Protein AF-A0A248YKY4-F1 (afdb_monomer_lite)

Foldseek 3Di:
DFAFWFQFPVRDTDGQVPDDFQTWFWFAALVVRDIDTWTWHDKDKDWFKFKKKKWWWDPPDPPDDDIFIDIDGQQWWFQFVVVSDTDGRVRDDFQTWFAFPVRDTITGHDMDIDIDGDMHMATATPPGQWTWTDGPNTTTITGNDDFAVVQLVLLVLDDPVCSVPKKKKWWWFAAPVRDIAIEIFMQDAQQDRDPSNVVVQDVRYHGQHDHDHRLVSRLVVCVVRRTQTAEMHMSDAAEPVSCVVCVVSVYHYRYHHDD

Sequence (259 aa):
MPGAAVLLANGSSKPIEKIKIGDLVVATDPASGRTAAKAVTRLISGEGDKNLVRITVDADGAHGDRTGVLVATDHHPFWVPELHRWVDATDLQRGQWLQTSAGTWLQVTAITRWIQHVRVHNLTVHGIHTYYVVAGNTPVLVHNCGVGERAAERQNALPAGSQGRVTMGVGEGVDASGATRTVVGTSEANGYLRPGVRDMIRPGEEVATGPGHAETSILDYMKANGITPGKIGAGRPICPACAVAIDEAGAVPGSPLKR

Structure (mmCIF, N/CA/C/O backbone):
data_AF-A0A248YKY4-F1
#
_entry.id   AF-A0A248YKY4-F1
#
loop_
_atom_site.group_PDB
_atom_site.id
_atom_site.type_symbol
_atom_site.label_atom_id
_atom_site.label_alt_id
_atom_site.label_comp_id
_atom_site.label_asym_id
_atom_site.label_entity_id
_atom_site.label_seq_id
_atom_site.pdbx_PDB_ins_code
_atom_site.Cartn_x
_atom_site.Cartn_y
_atom_site.Cartn_z
_atom_site.occupancy
_atom_site.B_iso_or_equiv
_atom_site.auth_seq_id
_atom_site.auth_comp_id
_atom_site.auth_asym_id
_atom_site.auth_atom_id
_atom_site.pdbx_PDB_model_num
ATOM 1 N N . MET A 1 1 ? 6.771 14.954 -10.846 1.00 53.34 1 MET A N 1
ATOM 2 C CA . MET A 1 1 ? 7.116 13.859 -11.780 1.00 53.34 1 MET A CA 1
ATOM 3 C C . MET A 1 1 ? 5.830 13.374 -12.427 1.00 53.34 1 MET A C 1
ATOM 5 O O . MET A 1 1 ? 4.835 13.356 -11.709 1.00 53.34 1 MET A O 1
ATOM 9 N N . PRO A 1 2 ? 5.809 13.044 -13.730 1.00 63.44 2 PRO A N 1
ATOM 10 C CA . PRO A 1 2 ? 4.643 12.400 -14.333 1.00 63.44 2 PRO A CA 1
ATOM 11 C C . PRO A 1 2 ? 4.374 11.062 -13.633 1.00 63.44 2 PRO A C 1
ATOM 13 O O . PRO A 1 2 ? 5.319 10.375 -13.235 1.00 63.44 2 PRO A O 1
ATOM 16 N N . GLY A 1 3 ? 3.100 10.739 -13.418 1.00 72.12 3 GLY A N 1
ATOM 17 C CA . GLY A 1 3 ? 2.709 9.531 -12.701 1.00 72.12 3 GLY A CA 1
ATOM 18 C C . GLY A 1 3 ? 2.885 8.268 -13.547 1.00 72.12 3 GLY A C 1
ATOM 19 O O . GLY A 1 3 ? 3.008 8.324 -14.771 1.00 72.12 3 GLY A O 1
ATOM 20 N N . ALA A 1 4 ? 2.892 7.105 -12.892 1.00 84.56 4 ALA A N 1
ATOM 21 C CA . ALA A 1 4 ? 2.932 5.817 -13.582 1.00 84.56 4 ALA A CA 1
ATOM 22 C C . ALA A 1 4 ? 1.703 5.642 -14.495 1.00 84.56 4 ALA A C 1
ATOM 24 O O . ALA A 1 4 ? 0.600 6.075 -14.158 1.00 84.56 4 ALA A O 1
ATOM 25 N N . ALA A 1 5 ? 1.870 4.995 -15.648 1.00 91.31 5 ALA A N 1
ATOM 26 C CA . ALA A 1 5 ? 0.751 4.694 -16.537 1.00 91.31 5 ALA A CA 1
ATOM 27 C C . ALA A 1 5 ? 0.028 3.420 -16.079 1.00 91.31 5 ALA A C 1
ATOM 29 O O . ALA A 1 5 ? 0.670 2.405 -15.839 1.00 91.31 5 ALA A O 1
ATOM 30 N N . VAL A 1 6 ? -1.298 3.462 -15.981 1.00 92.06 6 VAL A N 1
ATOM 31 C CA . VAL A 1 6 ? -2.172 2.354 -15.570 1.00 92.06 6 VAL A CA 1
ATOM 32 C C . VAL A 1 6 ? -2.763 1.672 -16.801 1.00 92.06 6 VAL A C 1
ATOM 34 O O . VAL A 1 6 ? -3.214 2.359 -17.720 1.00 92.06 6 VAL A O 1
ATOM 37 N N . LEU A 1 7 ? -2.788 0.337 -16.816 1.00 94.19 7 LEU A N 1
ATOM 38 C CA . LEU A 1 7 ? -3.387 -0.459 -17.891 1.00 94.19 7 LEU A CA 1
ATOM 39 C C . LEU A 1 7 ? -4.922 -0.467 -17.792 1.00 94.19 7 LEU A C 1
ATOM 41 O O . LEU A 1 7 ? -5.505 -0.959 -16.821 1.00 94.19 7 LEU A O 1
ATOM 45 N N . LEU A 1 8 ? -5.576 0.038 -18.833 1.00 95.81 8 LEU A N 1
ATOM 46 C CA . LEU A 1 8 ? -7.025 0.013 -18.990 1.00 95.81 8 LEU A CA 1
ATOM 47 C C . LEU A 1 8 ? -7.491 -1.324 -19.579 1.00 95.81 8 LEU A C 1
ATOM 49 O O . LEU A 1 8 ? -6.759 -2.014 -20.287 1.00 95.81 8 LEU A O 1
ATOM 53 N N . ALA A 1 9 ? -8.753 -1.672 -19.334 1.00 93.50 9 ALA A N 1
ATOM 54 C CA . ALA A 1 9 ? -9.356 -2.920 -19.804 1.00 93.50 9 ALA A CA 1
ATOM 55 C C . ALA A 1 9 ? -9.431 -3.048 -21.338 1.00 93.50 9 ALA A C 1
ATOM 57 O O . ALA A 1 9 ? -9.562 -4.153 -21.853 1.00 93.50 9 ALA A O 1
ATOM 58 N N . ASN A 1 10 ? -9.337 -1.937 -22.075 1.00 91.56 10 ASN A N 1
ATOM 59 C CA . ASN A 1 10 ? -9.286 -1.923 -23.541 1.00 91.56 10 ASN A CA 1
ATOM 60 C C . ASN A 1 10 ? -7.861 -2.113 -24.104 1.00 91.56 10 ASN A C 1
ATOM 62 O O . ASN A 1 10 ? -7.666 -1.976 -25.309 1.00 91.56 10 ASN A O 1
ATOM 66 N N . GLY A 1 11 ? -6.870 -2.375 -23.246 1.00 89.94 11 GLY A N 1
ATOM 67 C CA . GLY A 1 11 ? -5.475 -2.596 -23.625 1.00 89.94 11 GLY A CA 1
ATOM 68 C C . GLY A 1 11 ? -4.639 -1.325 -23.786 1.00 89.94 11 GLY A C 1
ATOM 69 O O . GLY A 1 11 ? -3.426 -1.430 -23.950 1.00 89.94 11 GLY A O 1
ATOM 70 N N . SER A 1 12 ? -5.235 -0.129 -23.712 1.00 93.56 12 SER A N 1
ATOM 71 C CA . SER A 1 12 ? -4.460 1.113 -23.674 1.00 93.56 12 SER A CA 1
ATOM 72 C C . SER A 1 12 ? -3.977 1.427 -22.257 1.00 93.56 12 SER A C 1
ATOM 74 O O . SER A 1 12 ? -4.424 0.831 -21.277 1.00 93.56 12 SER A O 1
ATOM 76 N N . SER A 1 13 ? -3.052 2.376 -22.129 1.00 93.19 13 SER A N 1
ATOM 77 C CA . SER A 1 13 ? -2.579 2.855 -20.832 1.00 93.19 13 SER A CA 1
ATOM 78 C C . SER A 1 13 ? -2.846 4.340 -20.657 1.00 93.19 13 SER A C 1
ATOM 80 O O . SER A 1 13 ? -2.746 5.113 -21.613 1.00 93.19 13 SER A O 1
ATOM 82 N N . LYS A 1 14 ? -3.127 4.761 -19.426 1.00 93.12 14 LYS A N 1
ATOM 83 C CA . LYS A 1 14 ? -3.370 6.165 -19.088 1.00 93.12 14 LYS A CA 1
ATOM 84 C C . LYS A 1 14 ? -2.539 6.562 -17.859 1.00 93.12 14 LYS A C 1
ATOM 86 O O . LYS A 1 14 ? -2.497 5.777 -16.918 1.00 93.12 14 LYS A O 1
ATOM 91 N N . PRO A 1 15 ? -1.904 7.753 -17.825 1.00 93.00 15 PRO A N 1
ATOM 92 C CA . PRO A 1 15 ? -1.240 8.248 -16.616 1.00 93.00 15 PRO A CA 1
ATOM 93 C C . PRO A 1 15 ? -2.187 8.214 -15.413 1.00 93.00 15 PRO A C 1
ATOM 95 O O . PRO A 1 15 ? -3.358 8.585 -15.551 1.00 93.00 15 PRO A O 1
ATOM 98 N N . ILE A 1 16 ? -1.699 7.763 -14.257 1.00 88.69 16 ILE A N 1
ATOM 99 C CA . ILE A 1 16 ? -2.512 7.539 -13.055 1.00 88.69 16 ILE A CA 1
ATOM 100 C C . ILE A 1 16 ? -3.258 8.802 -12.603 1.00 88.69 16 ILE A C 1
ATOM 102 O O . ILE A 1 16 ? -4.406 8.725 -12.179 1.00 88.69 16 ILE A O 1
ATOM 106 N N . GLU A 1 17 ? -2.667 9.980 -12.791 1.00 87.75 17 GLU A N 1
ATOM 107 C CA . GLU A 1 17 ? -3.264 11.280 -12.484 1.00 87.75 17 GLU A CA 1
ATOM 108 C C . GLU A 1 17 ? -4.453 11.648 -13.392 1.00 87.75 17 GLU A C 1
ATOM 110 O O . GLU A 1 17 ? -5.212 12.563 -13.078 1.00 87.75 17 GLU A O 1
ATOM 115 N N . LYS A 1 18 ? -4.637 10.944 -14.517 1.00 93.31 18 LYS A N 1
ATOM 116 C CA . LYS A 1 18 ? -5.753 11.145 -15.458 1.00 93.31 18 LYS A CA 1
ATOM 117 C C . LYS A 1 18 ? -6.855 10.086 -15.326 1.00 93.31 18 LYS A C 1
ATOM 119 O O . LYS A 1 18 ? -7.874 10.197 -16.020 1.00 93.31 18 LYS A O 1
ATOM 124 N N . ILE A 1 19 ? -6.651 9.046 -14.513 1.00 93.88 19 ILE A N 1
ATOM 125 C CA . ILE A 1 19 ? -7.647 7.993 -14.265 1.00 93.88 19 ILE A CA 1
ATOM 126 C C . ILE A 1 19 ? -8.871 8.600 -13.578 1.00 93.88 19 ILE A C 1
ATOM 128 O O . ILE A 1 19 ? -8.749 9.485 -12.732 1.00 93.88 19 ILE A O 1
ATOM 132 N N . LYS A 1 20 ? -10.063 8.131 -13.953 1.00 91.44 20 LYS A N 1
ATOM 133 C CA . LYS A 1 20 ? -11.339 8.584 -13.385 1.00 91.44 20 LYS A CA 1
ATOM 134 C C . LYS A 1 20 ? -12.058 7.446 -12.670 1.00 91.44 20 LYS A C 1
ATOM 136 O O . LYS A 1 20 ? -11.899 6.281 -13.025 1.00 91.44 20 LYS A O 1
ATOM 141 N N . ILE A 1 21 ? -12.892 7.789 -11.688 1.00 88.12 21 ILE A N 1
ATOM 142 C CA . ILE A 1 21 ? -13.857 6.838 -11.120 1.00 88.12 21 ILE A CA 1
ATOM 143 C C . ILE A 1 21 ? -14.734 6.306 -12.261 1.00 88.12 21 ILE A C 1
ATOM 145 O O . ILE A 1 21 ? -15.210 7.080 -13.091 1.00 88.12 21 ILE A O 1
ATOM 149 N N . GLY A 1 22 ? -14.916 4.988 -12.305 1.00 86.81 22 GLY A N 1
ATOM 150 C CA . GLY A 1 22 ? -15.623 4.283 -13.371 1.00 86.81 22 GLY A CA 1
ATOM 151 C C . GLY A 1 22 ? -14.741 3.812 -14.532 1.00 86.81 22 GLY A C 1
ATOM 152 O O . GLY A 1 22 ? -15.189 2.940 -15.274 1.00 86.81 22 GLY A O 1
ATOM 153 N N . ASP A 1 23 ? -13.497 4.300 -14.672 1.00 94.75 23 ASP A N 1
ATOM 154 C CA . ASP A 1 23 ? -12.558 3.731 -15.649 1.00 94.75 23 ASP A CA 1
ATOM 155 C C . ASP A 1 23 ? -12.364 2.235 -15.336 1.00 94.75 23 ASP A C 1
ATOM 157 O O . ASP A 1 23 ? -12.169 1.843 -14.181 1.00 94.75 23 ASP A O 1
ATOM 161 N N . LEU A 1 24 ? -12.439 1.389 -16.366 1.00 95.00 24 LEU A N 1
ATOM 162 C CA . LEU A 1 24 ? -12.182 -0.042 -16.237 1.00 95.00 24 LEU A CA 1
ATOM 163 C C . LEU A 1 24 ? -10.685 -0.303 -16.394 1.00 95.00 24 LEU A C 1
ATOM 165 O O . LEU A 1 24 ? -10.111 -0.025 -17.449 1.00 95.00 24 LEU A O 1
ATOM 169 N N . VAL A 1 25 ? -10.074 -0.873 -15.362 1.00 94.06 25 VAL A N 1
ATOM 170 C CA . VAL A 1 25 ? -8.667 -1.284 -15.348 1.00 94.06 25 VAL A CA 1
ATOM 171 C C . VAL A 1 25 ? -8.557 -2.800 -15.348 1.00 94.06 25 VAL A C 1
ATOM 173 O O . VAL A 1 25 ? -9.484 -3.507 -14.941 1.00 94.06 25 VAL A O 1
ATOM 176 N N . VAL A 1 26 ? -7.418 -3.302 -15.814 1.00 93.00 26 VAL A N 1
ATOM 177 C CA . VAL A 1 26 ? -7.085 -4.721 -15.674 1.00 93.00 26 VAL A CA 1
ATOM 178 C C . VAL A 1 26 ? -6.612 -4.960 -14.241 1.00 93.00 26 VAL A C 1
ATOM 180 O O . VAL A 1 26 ? -5.732 -4.252 -13.752 1.00 93.00 26 VAL A O 1
ATOM 183 N N . ALA A 1 27 ? -7.190 -5.955 -13.577 1.00 88.25 27 ALA A N 1
ATOM 184 C CA . ALA A 1 27 ? -6.850 -6.348 -12.216 1.00 88.25 27 ALA A CA 1
ATOM 185 C C . ALA A 1 27 ? -6.763 -7.870 -12.121 1.00 88.25 27 ALA A C 1
ATOM 187 O O . ALA A 1 27 ? -7.553 -8.569 -12.756 1.00 88.25 27 ALA A O 1
ATOM 188 N N . THR A 1 28 ? -5.837 -8.382 -11.315 1.00 83.69 28 THR A N 1
ATOM 189 C CA . THR A 1 28 ? -5.662 -9.824 -11.097 1.00 83.69 28 THR A CA 1
ATOM 190 C C . THR A 1 28 ? -5.793 -10.137 -9.623 1.00 83.69 28 THR A C 1
ATOM 192 O O . THR A 1 28 ? -5.073 -9.573 -8.800 1.00 83.69 28 THR A O 1
ATOM 195 N N . ASP A 1 29 ? -6.724 -11.024 -9.289 1.00 76.19 29 ASP A N 1
ATOM 196 C CA . ASP A 1 29 ? -6.861 -11.534 -7.930 1.00 76.19 29 ASP A CA 1
ATOM 197 C C . ASP A 1 29 ? -5.670 -12.454 -7.623 1.00 76.19 29 ASP A C 1
ATOM 199 O O . ASP A 1 29 ? -5.552 -13.501 -8.261 1.00 76.19 29 ASP A O 1
ATOM 203 N N . PRO A 1 30 ? -4.783 -12.097 -6.679 1.00 66.75 30 PRO A N 1
ATOM 204 C CA . PRO A 1 30 ? -3.615 -12.911 -6.360 1.00 66.75 30 PRO A CA 1
ATOM 205 C C . PRO A 1 30 ? -3.991 -14.267 -5.743 1.00 66.75 30 PRO A C 1
ATOM 207 O O . PRO A 1 30 ? -3.221 -15.213 -5.872 1.00 66.75 30 PRO A O 1
ATOM 210 N N . ALA A 1 31 ? -5.164 -14.393 -5.105 1.00 66.62 31 ALA A N 1
ATOM 211 C CA . ALA A 1 31 ? -5.591 -15.642 -4.476 1.00 66.62 31 ALA A CA 1
ATOM 212 C C . ALA A 1 31 ? -6.044 -16.681 -5.510 1.00 66.62 31 ALA A C 1
ATOM 214 O O . ALA A 1 31 ? -5.738 -17.865 -5.380 1.00 66.62 31 ALA A O 1
ATOM 215 N N . SER A 1 32 ? -6.771 -16.244 -6.542 1.00 76.31 32 SER A N 1
ATOM 216 C CA . SER A 1 32 ? -7.282 -17.133 -7.595 1.00 76.31 32 SER A CA 1
ATOM 217 C C . SER A 1 32 ? -6.479 -17.097 -8.897 1.00 76.31 32 SER A C 1
ATOM 219 O O . SER A 1 32 ? -6.718 -17.916 -9.783 1.00 76.31 32 SER A O 1
ATOM 221 N N . GLY A 1 33 ? -5.572 -16.131 -9.055 1.00 74.62 33 GLY A N 1
ATOM 222 C CA . GLY A 1 33 ? -4.865 -15.838 -10.304 1.00 74.62 33 GLY A CA 1
ATOM 223 C C . GLY A 1 33 ? -5.759 -15.268 -11.412 1.00 74.62 33 GLY A C 1
ATOM 224 O O . GLY A 1 33 ? -5.298 -15.081 -12.536 1.00 74.62 33 GLY A O 1
ATOM 225 N N . ARG A 1 34 ? -7.046 -15.006 -11.142 1.00 82.25 34 ARG A N 1
ATOM 226 C CA . ARG A 1 34 ? -8.003 -14.588 -12.172 1.00 82.25 34 ARG A CA 1
ATOM 227 C C . ARG A 1 34 ? -7.851 -13.109 -12.499 1.00 82.25 34 ARG A C 1
ATOM 229 O O . ARG A 1 34 ? -8.077 -12.247 -11.649 1.00 82.25 34 ARG A O 1
ATOM 236 N N . THR A 1 35 ? -7.570 -12.826 -13.764 1.00 87.88 35 THR A N 1
ATOM 237 C CA . THR A 1 35 ? -7.585 -11.472 -14.320 1.00 87.88 35 THR A CA 1
ATOM 238 C C . THR A 1 35 ? -8.996 -11.072 -14.754 1.00 87.88 35 THR A C 1
ATOM 240 O O . THR A 1 35 ? -9.719 -11.858 -15.368 1.00 87.88 35 THR A O 1
ATOM 243 N N . ALA A 1 36 ? -9.406 -9.844 -14.441 1.00 89.25 36 ALA A N 1
ATOM 244 C CA . ALA A 1 36 ? -10.700 -9.289 -14.817 1.00 89.25 36 ALA A CA 1
ATOM 245 C C . ALA A 1 36 ? -10.629 -7.770 -15.031 1.00 89.25 36 ALA A C 1
ATOM 247 O O . ALA A 1 36 ? -9.808 -7.075 -14.433 1.00 89.25 36 ALA A O 1
ATOM 248 N N . ALA A 1 37 ? -11.551 -7.246 -15.842 1.00 94.00 37 ALA A N 1
ATOM 249 C CA . ALA A 1 37 ? -11.806 -5.813 -15.925 1.00 94.00 37 ALA A CA 1
ATOM 250 C C . ALA A 1 37 ? -12.610 -5.361 -14.699 1.00 94.00 37 ALA A C 1
ATOM 252 O O . ALA A 1 37 ? -13.687 -5.900 -14.423 1.00 94.00 37 ALA A O 1
ATOM 253 N N . LYS A 1 38 ? -12.100 -4.377 -13.958 1.00 92.00 38 LYS A N 1
ATOM 254 C CA . LYS A 1 38 ? -12.741 -3.856 -12.747 1.00 92.00 38 LYS A CA 1
ATOM 255 C C . LYS A 1 38 ? -12.771 -2.335 -12.761 1.00 92.00 38 LYS A C 1
ATOM 257 O O . LYS A 1 38 ? -11.836 -1.689 -13.220 1.00 92.00 38 LYS A O 1
ATOM 262 N N . ALA A 1 39 ? -13.864 -1.773 -12.255 1.00 88.25 39 ALA A N 1
ATOM 263 C CA . ALA A 1 39 ? -14.034 -0.331 -12.174 1.00 88.25 39 ALA A CA 1
ATOM 264 C C . ALA A 1 39 ? -13.169 0.264 -11.063 1.00 88.25 39 ALA A C 1
ATOM 266 O O . ALA A 1 39 ? -13.093 -0.283 -9.959 1.00 88.25 39 ALA A O 1
ATOM 267 N N . VAL A 1 40 ? -12.581 1.422 -11.342 1.00 86.50 40 VAL A N 1
ATOM 268 C CA . VAL A 1 40 ? -11.998 2.288 -10.319 1.00 86.50 40 VAL A CA 1
ATOM 269 C C . VAL A 1 40 ? -13.123 2.904 -9.491 1.00 86.50 40 VAL A C 1
ATOM 271 O O . VAL A 1 40 ? -14.030 3.532 -10.033 1.00 86.50 40 VAL A O 1
ATOM 274 N N . THR A 1 41 ? -13.073 2.737 -8.174 1.00 80.06 41 THR A N 1
ATOM 275 C CA . THR A 1 41 ? -14.096 3.217 -7.231 1.00 80.06 41 THR A CA 1
ATOM 276 C C . THR A 1 41 ? -13.637 4.416 -6.416 1.00 80.06 41 THR A C 1
ATOM 278 O O . THR A 1 41 ? -14.473 5.175 -5.930 1.00 80.06 41 THR A O 1
ATOM 281 N N . ARG A 1 42 ? -12.322 4.619 -6.272 1.00 73.38 42 ARG A N 1
ATOM 282 C CA . ARG A 1 42 ? -11.755 5.765 -5.553 1.00 73.38 42 ARG A CA 1
ATOM 283 C C . ARG A 1 42 ? -10.438 6.199 -6.175 1.00 73.38 42 ARG A C 1
ATOM 285 O O . ARG A 1 42 ? -9.652 5.363 -6.606 1.00 73.38 42 ARG A O 1
ATOM 292 N N . LEU A 1 43 ? -10.186 7.502 -6.160 1.00 77.19 43 LEU A N 1
ATOM 293 C CA . LEU A 1 43 ? -8.887 8.089 -6.472 1.00 77.19 43 LEU A CA 1
ATOM 294 C C . LEU A 1 43 ? -8.289 8.636 -5.182 1.00 77.19 43 LEU A C 1
ATOM 296 O O . LEU A 1 43 ? -8.988 9.259 -4.383 1.00 77.19 43 LEU A O 1
ATOM 300 N N . ILE A 1 44 ? -7.008 8.380 -4.968 1.00 71.12 44 ILE A N 1
ATOM 301 C CA . ILE A 1 44 ? -6.278 8.780 -3.772 1.00 71.12 44 ILE A CA 1
ATOM 302 C C . ILE A 1 44 ? -5.065 9.573 -4.239 1.00 71.12 44 ILE A C 1
ATOM 304 O O . ILE A 1 44 ? -4.318 9.127 -5.105 1.00 71.12 44 ILE A O 1
ATOM 308 N N . SER A 1 45 ? -4.842 10.743 -3.652 1.00 73.62 45 SER A N 1
ATOM 309 C CA . SER A 1 45 ? -3.612 11.505 -3.857 1.00 73.62 45 SER A CA 1
ATOM 310 C C . SER A 1 45 ? -3.059 11.972 -2.524 1.00 73.62 45 SER A C 1
ATOM 312 O O . SER A 1 45 ? -3.835 12.293 -1.624 1.00 73.62 45 SER A O 1
ATOM 314 N N . GLY A 1 46 ? -1.740 12.040 -2.409 1.00 69.56 46 GLY A N 1
ATOM 315 C CA . GLY A 1 46 ? -1.061 12.640 -1.266 1.00 69.56 46 GLY A CA 1
ATOM 316 C C . GLY A 1 46 ? 0.129 13.450 -1.748 1.00 69.56 46 GLY A C 1
ATOM 317 O O . GLY A 1 46 ? 0.827 13.017 -2.656 1.00 69.56 46 GLY A O 1
ATOM 318 N N . GLU A 1 47 ? 0.352 14.612 -1.153 1.00 74.38 47 GLU A N 1
ATOM 319 C CA . GLU A 1 47 ? 1.504 15.475 -1.419 1.00 74.38 47 GLU A CA 1
ATOM 320 C C . GLU A 1 47 ? 2.314 15.642 -0.135 1.00 74.38 47 GLU A C 1
ATOM 322 O O . GLU A 1 47 ? 1.779 15.475 0.963 1.00 74.38 47 GLU A O 1
ATOM 327 N N . GLY A 1 48 ? 3.611 15.880 -0.278 1.00 74.81 48 GLY A N 1
ATOM 328 C CA . GLY A 1 48 ? 4.547 16.014 0.830 1.00 74.81 48 GLY A CA 1
ATOM 329 C C . GLY A 1 48 ? 5.863 15.315 0.531 1.00 74.81 48 GLY A C 1
ATOM 330 O O . GLY A 1 48 ? 6.073 14.800 -0.570 1.00 74.81 48 GLY A O 1
ATOM 331 N N . ASP A 1 49 ? 6.723 15.253 1.538 1.00 74.81 49 ASP A N 1
ATOM 332 C CA . ASP A 1 49 ? 7.947 14.466 1.460 1.00 74.81 49 ASP A CA 1
ATOM 333 C C . ASP A 1 49 ? 7.595 12.977 1.471 1.00 74.81 49 ASP A C 1
ATOM 335 O O . ASP A 1 49 ? 6.799 12.503 2.289 1.00 74.81 49 ASP A O 1
ATOM 339 N N . LYS A 1 50 ? 8.132 12.248 0.492 1.00 80.12 50 LYS A N 1
ATOM 340 C CA . LYS A 1 50 ? 7.911 10.813 0.314 1.00 80.12 50 LYS A CA 1
ATOM 341 C C . LYS A 1 50 ? 9.241 10.095 0.182 1.00 80.12 50 LYS A C 1
ATOM 343 O O . LYS A 1 50 ? 10.096 10.521 -0.595 1.00 80.12 50 LYS A O 1
ATOM 348 N N . ASN A 1 51 ? 9.364 8.968 0.875 1.00 82.44 51 ASN A N 1
ATOM 349 C CA . ASN A 1 51 ? 10.363 7.954 0.571 1.00 82.44 51 ASN A CA 1
ATOM 350 C C . ASN A 1 51 ? 9.937 7.250 -0.718 1.00 82.44 51 ASN A C 1
ATOM 352 O O . ASN A 1 51 ? 8.902 6.582 -0.766 1.00 82.44 51 ASN A O 1
ATOM 356 N N . LEU A 1 52 ? 10.713 7.436 -1.775 1.00 88.38 52 LEU A N 1
ATOM 357 C CA . LEU A 1 52 ? 10.455 6.867 -3.085 1.00 88.38 52 LEU A CA 1
ATOM 358 C C . LEU A 1 52 ? 11.456 5.765 -3.385 1.00 88.38 52 LEU A C 1
ATOM 360 O O . LEU A 1 52 ? 12.642 5.859 -3.064 1.00 88.38 52 LEU A O 1
ATOM 364 N N . VAL A 1 53 ? 10.960 4.739 -4.061 1.00 92.31 53 VAL A N 1
ATOM 365 C CA . VAL A 1 53 ? 11.749 3.626 -4.561 1.00 92.31 53 VAL A CA 1
ATOM 366 C C . VAL A 1 53 ? 11.564 3.545 -6.066 1.00 92.31 53 VAL A C 1
ATOM 368 O O . VAL A 1 53 ? 10.445 3.433 -6.567 1.00 92.31 53 VAL A O 1
ATOM 371 N N . ARG A 1 54 ? 12.680 3.605 -6.790 1.00 94.06 54 ARG A N 1
ATOM 372 C CA . ARG A 1 54 ? 12.771 3.308 -8.217 1.00 94.06 54 ARG A CA 1
ATOM 373 C C . ARG A 1 54 ? 13.146 1.847 -8.354 1.00 94.06 54 ARG A C 1
ATOM 375 O O . ARG A 1 54 ? 14.199 1.442 -7.865 1.00 94.06 54 ARG A O 1
ATOM 382 N N . ILE A 1 55 ? 12.312 1.103 -9.059 1.00 94.00 55 ILE A N 1
ATOM 383 C CA . ILE A 1 55 ? 12.518 -0.300 -9.394 1.00 94.00 55 ILE A CA 1
ATOM 384 C C . ILE A 1 55 ? 12.758 -0.353 -10.897 1.00 94.00 55 ILE A C 1
ATOM 386 O O . ILE A 1 55 ? 11.881 0.008 -11.685 1.00 94.00 55 ILE A O 1
ATOM 390 N N . THR A 1 56 ? 13.955 -0.769 -11.289 1.00 92.75 56 THR A N 1
ATOM 391 C CA . THR A 1 56 ? 14.285 -1.038 -12.687 1.00 92.75 56 THR A CA 1
ATOM 392 C C . THR A 1 56 ? 14.060 -2.519 -12.948 1.00 92.75 56 THR A C 1
ATOM 394 O O . THR A 1 56 ? 14.546 -3.360 -12.189 1.00 92.75 56 THR A O 1
ATOM 397 N N . VAL A 1 57 ? 13.326 -2.832 -14.009 1.00 92.12 57 VAL A N 1
ATOM 398 C CA . VAL A 1 57 ? 13.051 -4.201 -14.448 1.00 92.12 57 VAL A CA 1
ATOM 399 C C . VAL A 1 57 ? 13.616 -4.437 -15.839 1.00 92.12 57 VAL A C 1
ATOM 401 O O . VAL A 1 57 ? 13.684 -3.512 -16.646 1.00 92.12 57 VAL A O 1
ATOM 404 N N . ASP A 1 58 ? 14.010 -5.670 -16.115 1.00 89.62 58 ASP A N 1
ATOM 405 C CA . ASP A 1 58 ? 14.301 -6.136 -17.468 1.00 89.62 58 ASP A CA 1
ATOM 406 C C . ASP A 1 58 ? 12.984 -6.235 -18.256 1.00 89.62 58 ASP A C 1
ATOM 408 O O . ASP A 1 58 ? 12.067 -6.938 -17.831 1.00 89.62 58 ASP A O 1
ATOM 412 N N . ALA A 1 59 ? 12.861 -5.476 -19.348 1.00 79.94 59 ALA A N 1
ATOM 413 C CA . ALA A 1 59 ? 11.632 -5.365 -20.130 1.00 79.94 59 ALA A CA 1
ATOM 414 C C . ALA A 1 59 ? 11.619 -6.246 -21.388 1.00 79.94 59 ALA A C 1
ATOM 416 O O . ALA A 1 59 ? 10.566 -6.347 -22.026 1.00 79.94 59 ALA A O 1
ATOM 417 N N . ASP A 1 60 ? 12.741 -6.861 -21.764 1.00 77.06 60 ASP A N 1
ATOM 418 C CA . ASP A 1 60 ? 12.842 -7.704 -22.959 1.00 77.06 60 ASP A CA 1
ATOM 419 C C . ASP A 1 60 ? 13.643 -9.001 -22.795 1.00 77.06 60 ASP A C 1
ATOM 421 O O . ASP A 1 60 ? 13.804 -9.754 -23.758 1.00 77.06 60 ASP A O 1
ATOM 425 N N . GLY A 1 61 ? 13.990 -9.340 -21.557 1.00 69.69 61 GLY A N 1
ATOM 426 C CA . GLY A 1 61 ? 14.529 -10.631 -21.161 1.00 69.69 61 GLY A CA 1
ATOM 427 C C . GLY A 1 61 ? 16.051 -10.685 -21.249 1.00 69.69 61 GLY A C 1
ATOM 428 O O . GLY A 1 61 ? 16.702 -9.792 -21.777 1.00 69.69 61 GLY A O 1
ATOM 429 N N . ALA A 1 62 ? 16.626 -11.805 -20.801 1.00 62.66 62 ALA A N 1
ATOM 430 C CA . ALA A 1 62 ? 18.070 -11.975 -20.586 1.00 62.66 62 ALA A CA 1
ATOM 431 C C . ALA A 1 62 ? 18.983 -11.726 -21.809 1.00 62.66 62 ALA A C 1
ATOM 433 O O . ALA A 1 62 ? 20.204 -11.683 -21.660 1.00 62.66 62 ALA A O 1
ATOM 434 N N . HIS A 1 63 ? 18.412 -11.614 -23.010 1.00 66.19 63 HIS A N 1
ATOM 435 C CA . HIS A 1 63 ? 19.128 -11.362 -24.262 1.00 66.19 63 HIS A CA 1
ATOM 436 C C . HIS A 1 63 ? 18.924 -9.946 -24.820 1.00 66.19 63 HIS A C 1
ATOM 438 O O . HIS A 1 63 ? 19.545 -9.611 -25.828 1.00 66.19 63 HIS A O 1
ATOM 444 N N . GLY A 1 64 ? 18.060 -9.140 -24.203 1.00 70.88 64 GLY A N 1
ATOM 445 C CA . GLY A 1 64 ? 17.853 -7.736 -24.531 1.00 70.88 64 GLY A CA 1
ATOM 446 C C . GLY A 1 64 ? 18.541 -6.799 -23.537 1.00 70.88 64 GLY A C 1
ATOM 447 O O . GLY A 1 64 ? 19.153 -7.227 -22.557 1.00 70.88 64 GLY A O 1
ATOM 448 N N . ASP A 1 65 ? 18.494 -5.503 -23.830 1.00 77.44 65 ASP A N 1
ATOM 449 C CA . ASP A 1 65 ? 19.077 -4.436 -23.012 1.00 77.44 65 ASP A CA 1
ATOM 450 C C . ASP A 1 65 ? 18.035 -3.400 -22.561 1.00 77.44 65 ASP A C 1
ATOM 452 O O . ASP A 1 65 ? 18.373 -2.418 -21.883 1.00 77.44 65 ASP A O 1
ATOM 456 N N . ARG A 1 66 ? 16.752 -3.596 -22.900 1.00 82.56 66 ARG A N 1
ATOM 457 C CA . ARG A 1 66 ? 15.713 -2.622 -22.577 1.00 82.56 66 ARG A CA 1
ATOM 458 C C . ARG A 1 66 ? 15.239 -2.816 -21.155 1.00 82.56 66 ARG A C 1
ATOM 460 O O . ARG A 1 66 ? 14.894 -3.902 -20.702 1.00 82.56 66 ARG A O 1
ATOM 467 N N . THR A 1 67 ? 15.116 -1.694 -20.461 1.00 87.00 67 THR A N 1
ATOM 468 C CA . THR A 1 67 ? 14.619 -1.671 -19.091 1.00 87.00 67 THR A CA 1
ATOM 469 C C . THR A 1 67 ? 13.307 -0.910 -18.980 1.00 87.00 67 THR A C 1
ATOM 471 O O . THR A 1 67 ? 13.047 0.063 -19.690 1.00 87.00 67 THR A O 1
ATOM 474 N N . GLY A 1 68 ? 12.462 -1.378 -18.068 1.00 88.44 68 GLY A N 1
ATOM 475 C CA . GLY A 1 68 ? 11.293 -0.667 -17.576 1.00 88.44 68 GLY A CA 1
ATOM 476 C C . GLY A 1 68 ? 11.601 -0.037 -16.223 1.00 88.44 68 GLY A C 1
ATOM 477 O O . GLY A 1 68 ? 12.428 -0.543 -15.466 1.00 88.44 68 GLY A O 1
ATOM 478 N N . VAL A 1 69 ? 10.925 1.063 -15.899 1.00 89.75 69 VAL A N 1
ATOM 479 C CA . VAL A 1 69 ? 11.085 1.736 -14.606 1.00 89.75 69 VAL A CA 1
ATOM 480 C C . VAL A 1 69 ? 9.729 1.937 -13.953 1.00 89.75 69 VAL A C 1
ATOM 482 O O . VAL A 1 69 ? 8.793 2.428 -14.581 1.00 89.75 69 VAL A O 1
ATOM 485 N N . LEU A 1 70 ? 9.657 1.594 -12.672 1.00 89.62 70 LEU A N 1
ATOM 486 C CA . LEU A 1 70 ? 8.532 1.866 -11.789 1.00 89.62 70 LEU A CA 1
ATOM 487 C C . LEU A 1 70 ? 9.019 2.746 -10.641 1.00 89.62 70 LEU A C 1
ATOM 489 O O . LEU A 1 70 ? 10.126 2.559 -10.136 1.00 89.62 70 LEU A O 1
ATOM 493 N N . VAL A 1 71 ? 8.196 3.706 -10.228 1.00 90.19 71 VAL A N 1
ATOM 494 C CA . VAL A 1 71 ? 8.450 4.522 -9.038 1.00 90.19 71 VAL A CA 1
ATOM 495 C C . VAL A 1 71 ? 7.242 4.415 -8.127 1.00 90.19 71 VAL A C 1
ATOM 497 O O . VAL A 1 71 ? 6.121 4.684 -8.555 1.00 90.19 71 VAL A O 1
ATOM 500 N N . ALA A 1 72 ? 7.481 4.028 -6.881 1.00 86.69 72 ALA A N 1
ATOM 501 C CA . ALA A 1 72 ? 6.450 3.891 -5.865 1.00 86.69 72 ALA A CA 1
ATOM 502 C C . ALA A 1 72 ? 6.955 4.407 -4.513 1.00 86.69 72 ALA A C 1
ATOM 504 O O . ALA A 1 72 ? 8.148 4.664 -4.346 1.00 86.69 72 ALA A O 1
ATOM 505 N N . THR A 1 73 ? 6.050 4.571 -3.550 1.00 83.81 73 THR A N 1
ATOM 506 C CA . THR A 1 73 ? 6.449 4.783 -2.154 1.00 83.81 73 THR A CA 1
ATOM 507 C C . THR A 1 73 ? 7.095 3.516 -1.595 1.00 83.81 73 THR A C 1
ATOM 509 O O . THR A 1 73 ? 6.758 2.414 -2.029 1.00 83.81 73 THR A O 1
ATOM 512 N N . ASP A 1 74 ? 8.000 3.669 -0.633 1.00 78.06 74 ASP A N 1
ATOM 513 C CA . ASP A 1 74 ? 8.705 2.583 0.067 1.00 78.06 74 ASP A CA 1
ATOM 514 C C . ASP A 1 74 ? 7.826 1.395 0.483 1.00 78.06 74 ASP A C 1
ATOM 516 O O . ASP A 1 74 ? 8.188 0.254 0.201 1.00 78.06 74 ASP A O 1
ATOM 520 N N . HIS A 1 75 ? 6.653 1.654 1.053 1.00 75.25 75 HIS A N 1
ATOM 521 C CA . HIS A 1 75 ? 5.718 0.623 1.516 1.00 75.25 75 HIS A CA 1
ATOM 522 C C . HIS A 1 75 ? 4.701 0.161 0.463 1.00 75.25 75 HIS A C 1
ATOM 524 O O . HIS A 1 75 ? 3.736 -0.537 0.779 1.00 75.25 75 HIS A O 1
ATOM 530 N N . HIS A 1 76 ? 4.861 0.557 -0.804 1.00 78.06 76 HIS A N 1
ATOM 531 C CA . HIS A 1 76 ? 3.944 0.104 -1.845 1.00 78.06 76 HIS A CA 1
ATOM 532 C C . HIS A 1 76 ? 4.227 -1.367 -2.203 1.00 78.06 76 HIS A C 1
ATOM 534 O O . HIS A 1 76 ? 5.346 -1.665 -2.623 1.00 78.06 76 HIS A O 1
ATOM 540 N N . PRO A 1 77 ? 3.262 -2.294 -2.071 1.00 80.31 77 PRO A N 1
ATOM 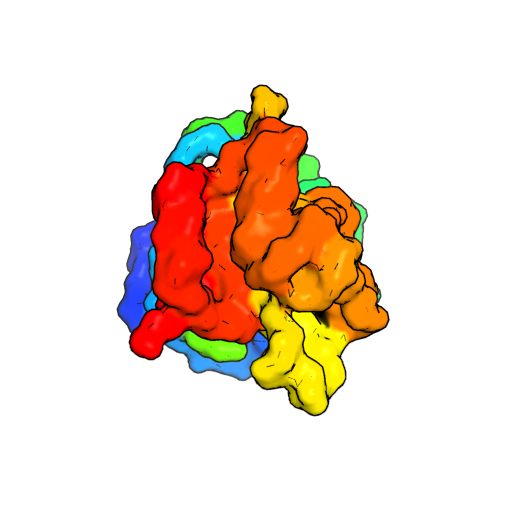541 C CA . PRO A 1 77 ? 3.537 -3.712 -2.258 1.00 80.31 77 PRO A CA 1
ATOM 542 C C . PRO A 1 77 ? 3.552 -4.130 -3.733 1.00 80.31 77 PRO A C 1
ATOM 544 O O . PRO A 1 77 ? 2.663 -3.773 -4.512 1.00 80.31 77 PRO A O 1
ATOM 547 N N . PHE A 1 78 ? 4.502 -4.997 -4.071 1.00 84.12 78 PHE A N 1
ATOM 548 C CA . PHE A 1 78 ? 4.609 -5.702 -5.346 1.00 84.12 78 PHE A CA 1
ATOM 549 C C . PHE A 1 78 ? 4.449 -7.207 -5.131 1.00 84.12 78 PHE A C 1
ATOM 551 O O . PHE A 1 78 ? 4.926 -7.757 -4.136 1.00 84.12 78 PHE A O 1
ATOM 558 N N . TRP A 1 79 ? 3.748 -7.881 -6.043 1.00 83.50 79 TRP A N 1
ATOM 559 C CA . TRP A 1 79 ? 3.566 -9.328 -5.954 1.00 83.50 79 TRP A CA 1
ATOM 560 C C . TRP A 1 79 ? 4.826 -10.034 -6.446 1.00 83.50 79 TRP A C 1
ATOM 562 O O . TRP A 1 79 ? 5.229 -9.832 -7.595 1.00 83.50 79 TRP A O 1
ATOM 572 N N . VAL A 1 80 ? 5.420 -10.868 -5.589 1.00 85.81 80 VAL A N 1
ATOM 573 C CA . VAL A 1 80 ? 6.581 -11.701 -5.922 1.00 85.81 80 VAL A CA 1
ATOM 574 C C . VAL A 1 80 ? 6.106 -13.152 -6.045 1.00 85.81 80 VAL A C 1
ATOM 576 O O . VAL A 1 80 ? 5.884 -13.798 -5.015 1.00 85.81 80 VAL A O 1
ATOM 579 N N . PRO A 1 81 ? 5.936 -13.686 -7.274 1.00 79.25 81 PRO A N 1
ATOM 580 C CA . PRO A 1 81 ? 5.350 -15.007 -7.498 1.00 79.25 81 PRO A CA 1
ATOM 581 C C . PRO A 1 81 ? 6.113 -16.133 -6.807 1.00 79.25 81 PRO A C 1
ATOM 583 O O . PRO A 1 81 ? 5.493 -16.990 -6.194 1.00 79.25 81 PRO A O 1
ATOM 586 N N . GLU A 1 82 ? 7.446 -16.091 -6.847 1.00 83.44 82 GLU A N 1
ATOM 587 C CA . GLU A 1 82 ? 8.321 -17.102 -6.237 1.00 83.44 82 GLU A CA 1
ATOM 588 C C . GLU A 1 82 ? 8.094 -17.249 -4.725 1.00 83.44 82 GLU A C 1
ATOM 590 O O . GLU A 1 82 ? 8.164 -18.345 -4.179 1.00 83.44 82 GLU A O 1
ATOM 595 N N . LEU A 1 83 ? 7.785 -16.141 -4.047 1.00 77.62 83 LEU A N 1
ATOM 596 C CA . LEU A 1 83 ? 7.550 -16.117 -2.605 1.00 77.62 83 LEU A CA 1
ATOM 597 C C . LEU A 1 83 ? 6.068 -16.253 -2.243 1.00 77.62 83 LEU A C 1
ATOM 599 O O . LEU A 1 83 ? 5.743 -16.261 -1.057 1.00 77.62 83 LEU A O 1
ATOM 603 N N . HIS A 1 84 ? 5.177 -16.289 -3.241 1.00 73.88 84 HIS A N 1
ATOM 604 C CA . HIS A 1 84 ? 3.724 -16.268 -3.067 1.00 73.88 84 HIS A CA 1
ATOM 605 C C . HIS A 1 84 ? 3.247 -15.197 -2.070 1.00 73.88 84 HIS A C 1
ATOM 607 O O . HIS A 1 84 ? 2.329 -15.423 -1.279 1.00 73.88 84 HIS A O 1
ATOM 613 N N . ARG A 1 85 ? 3.890 -14.022 -2.081 1.00 75.69 85 ARG A N 1
ATOM 614 C CA . ARG A 1 85 ? 3.581 -12.933 -1.150 1.00 75.69 85 ARG A CA 1
ATOM 615 C C . ARG A 1 85 ? 3.814 -11.562 -1.762 1.00 75.69 85 ARG A C 1
ATOM 617 O O . ARG A 1 85 ? 4.574 -11.387 -2.715 1.00 75.69 85 ARG A O 1
ATOM 624 N N . TRP A 1 86 ? 3.189 -10.576 -1.137 1.00 78.88 86 TRP A N 1
ATOM 625 C CA . TRP A 1 86 ? 3.463 -9.168 -1.372 1.00 78.88 86 TRP A CA 1
ATOM 626 C C . TRP A 1 86 ? 4.737 -8.746 -0.640 1.00 78.88 86 TRP A C 1
ATOM 628 O O . TRP A 1 86 ? 4.913 -9.066 0.537 1.00 78.88 86 TRP A O 1
ATOM 638 N N . VAL A 1 87 ? 5.604 -8.022 -1.337 1.00 79.88 87 VAL A N 1
ATOM 639 C CA . VAL A 1 87 ? 6.843 -7.451 -0.800 1.00 79.88 87 VAL A CA 1
ATOM 640 C C . VAL A 1 87 ? 6.792 -5.942 -1.000 1.00 79.88 87 VAL A C 1
ATOM 642 O O . VAL A 1 87 ? 6.450 -5.477 -2.088 1.00 79.88 87 VAL A O 1
ATOM 645 N N . ASP A 1 88 ? 7.089 -5.179 0.048 1.00 82.00 88 ASP A N 1
ATOM 646 C CA . ASP A 1 88 ? 7.140 -3.719 -0.016 1.00 82.00 88 ASP A CA 1
ATOM 647 C C . ASP A 1 88 ? 8.237 -3.271 -0.999 1.00 82.00 88 ASP A C 1
ATOM 649 O O . ASP A 1 88 ? 9.277 -3.920 -1.129 1.00 82.00 88 ASP A O 1
ATOM 653 N N . ALA A 1 89 ? 8.025 -2.156 -1.704 1.00 84.38 89 ALA A N 1
ATOM 654 C CA . ALA A 1 89 ? 8.949 -1.652 -2.722 1.00 84.38 89 ALA A CA 1
ATOM 655 C C . ALA A 1 89 ? 10.386 -1.528 -2.197 1.00 84.38 89 ALA A C 1
ATOM 657 O O . ALA A 1 89 ? 11.342 -1.868 -2.895 1.00 84.38 89 ALA A O 1
ATOM 658 N N . THR A 1 90 ? 10.536 -1.054 -0.958 1.00 86.25 90 THR A N 1
ATOM 659 C CA . THR A 1 90 ? 11.840 -0.893 -0.309 1.00 86.25 90 THR A CA 1
ATOM 660 C C . THR A 1 90 ? 12.517 -2.218 0.039 1.00 86.25 90 THR A C 1
ATOM 662 O O . THR A 1 90 ? 13.739 -2.242 0.140 1.00 86.25 90 THR A O 1
ATOM 665 N N . ASP A 1 91 ? 11.772 -3.314 0.157 1.00 86.19 91 ASP A N 1
ATOM 666 C CA . ASP A 1 91 ? 12.292 -4.636 0.528 1.00 86.19 91 ASP A CA 1
ATOM 667 C C . ASP A 1 91 ? 12.521 -5.554 -0.676 1.00 86.19 91 ASP A C 1
ATOM 669 O O . ASP A 1 91 ? 13.052 -6.660 -0.529 1.00 86.19 91 ASP A O 1
ATOM 673 N N . LEU A 1 92 ? 12.149 -5.104 -1.878 1.00 91.69 92 LEU A N 1
ATOM 674 C CA . LEU A 1 92 ? 12.506 -5.802 -3.103 1.00 91.69 92 LEU A CA 1
ATOM 675 C C . LEU A 1 92 ? 14.029 -5.938 -3.216 1.00 91.69 92 LEU A C 1
ATOM 677 O O . LEU A 1 92 ? 14.813 -5.119 -2.723 1.00 91.69 92 LEU A O 1
ATOM 681 N N . GLN A 1 93 ? 14.452 -6.987 -3.910 1.00 91.38 93 GLN A N 1
ATOM 682 C CA . GLN A 1 93 ? 15.852 -7.294 -4.160 1.00 91.38 93 GLN A CA 1
ATOM 683 C C . GLN A 1 93 ? 16.092 -7.528 -5.648 1.00 91.38 93 GLN A C 1
ATOM 685 O O . GLN A 1 93 ? 15.238 -8.045 -6.371 1.00 91.38 93 GLN A O 1
ATOM 690 N N . ARG A 1 94 ? 17.294 -7.166 -6.109 1.00 93.44 94 ARG A N 1
ATOM 691 C CA . ARG A 1 94 ? 17.752 -7.514 -7.456 1.00 93.44 94 ARG A CA 1
ATOM 692 C C . ARG A 1 94 ? 17.673 -9.031 -7.641 1.00 93.44 94 ARG A C 1
ATOM 694 O O . ARG A 1 94 ? 18.092 -9.782 -6.767 1.00 93.44 94 ARG A O 1
ATOM 701 N N . GLY A 1 95 ? 17.173 -9.458 -8.794 1.00 91.94 95 GLY A N 1
ATOM 702 C CA . GLY A 1 95 ? 16.997 -10.862 -9.148 1.00 91.94 95 GLY A CA 1
ATOM 703 C C . GLY A 1 95 ? 15.590 -11.403 -8.889 1.00 91.94 95 GLY A C 1
ATOM 704 O O . GLY A 1 95 ? 15.232 -12.401 -9.509 1.00 91.94 95 GLY A O 1
ATOM 705 N N . GLN A 1 96 ? 14.785 -10.736 -8.051 1.00 93.38 96 GLN A N 1
ATOM 706 C CA . GLN A 1 96 ? 13.392 -11.124 -7.816 1.00 93.38 96 GLN A CA 1
ATOM 707 C C . GLN A 1 96 ? 12.517 -10.873 -9.046 1.00 93.38 96 GLN A C 1
ATOM 709 O O . GLN A 1 96 ? 12.776 -9.970 -9.844 1.00 93.38 96 GLN A O 1
ATOM 714 N N . TRP A 1 97 ? 11.455 -11.665 -9.161 1.00 91.50 97 TRP A N 1
ATOM 715 C CA . TRP A 1 97 ? 10.521 -11.644 -10.280 1.00 91.50 97 TRP A CA 1
ATOM 716 C C . TRP A 1 97 ? 9.209 -10.958 -9.898 1.00 91.50 97 TRP A C 1
ATOM 718 O O . TRP A 1 97 ? 8.662 -11.216 -8.828 1.00 91.50 97 TRP A O 1
ATOM 728 N N . LEU A 1 98 ? 8.687 -10.114 -10.789 1.00 89.62 98 LEU A N 1
ATOM 729 C CA . LEU A 1 98 ? 7.392 -9.441 -10.658 1.00 89.62 98 LEU A CA 1
ATOM 730 C C . LEU A 1 98 ? 6.417 -9.949 -11.721 1.00 89.62 98 LEU A C 1
ATOM 732 O O . LEU A 1 98 ? 6.810 -10.181 -12.862 1.00 89.62 98 LEU A O 1
ATOM 736 N N . GLN A 1 99 ? 5.139 -10.094 -11.373 1.00 85.38 99 GLN A N 1
ATOM 737 C CA . GLN A 1 99 ? 4.124 -10.624 -12.291 1.00 85.38 99 GLN A CA 1
ATOM 738 C C . GLN A 1 99 ? 3.630 -9.583 -13.306 1.00 85.38 99 GLN A C 1
ATOM 740 O O . GLN A 1 99 ? 3.318 -8.447 -12.946 1.00 85.38 99 GLN A O 1
ATOM 745 N N . THR A 1 100 ? 3.480 -9.991 -14.568 1.00 84.62 100 THR A N 1
ATOM 746 C CA . THR A 1 100 ? 2.902 -9.176 -15.646 1.00 84.62 100 THR A CA 1
ATOM 747 C C . THR A 1 100 ? 1.420 -9.468 -15.880 1.00 84.62 100 THR A C 1
ATOM 749 O O . THR A 1 100 ? 0.847 -10.421 -15.346 1.00 84.62 100 THR A O 1
ATOM 752 N N . SER A 1 101 ? 0.776 -8.644 -16.709 1.00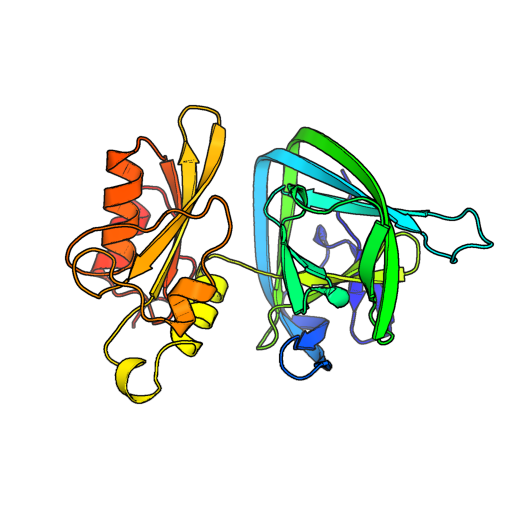 78.38 101 SER A N 1
ATOM 753 C CA . SER A 1 101 ? -0.622 -8.863 -17.129 1.00 78.38 101 SER A CA 1
ATOM 754 C C . SER A 1 101 ? -0.835 -10.102 -17.999 1.00 78.38 101 SER A C 1
ATOM 756 O O . SER A 1 101 ? -1.933 -10.647 -18.007 1.00 78.38 101 SER A O 1
ATOM 758 N N . ALA A 1 102 ? 0.210 -10.590 -18.672 1.00 79.06 102 ALA A N 1
ATOM 759 C CA . ALA A 1 102 ? 0.161 -11.814 -19.470 1.00 79.06 102 ALA A CA 1
ATOM 760 C C . ALA A 1 102 ? 0.375 -13.088 -18.628 1.00 79.06 102 ALA A C 1
ATOM 762 O O . ALA A 1 102 ? 0.432 -14.184 -19.178 1.00 79.06 102 ALA A O 1
ATOM 763 N N . GLY A 1 103 ? 0.557 -12.956 -17.308 1.00 75.69 103 GLY A N 1
ATOM 764 C CA . GLY A 1 103 ? 0.917 -14.066 -16.421 1.00 75.69 103 GLY A CA 1
ATOM 765 C C . GLY A 1 103 ? 2.399 -14.460 -16.472 1.00 75.69 103 GLY A C 1
ATOM 766 O O . GLY A 1 103 ? 2.810 -15.341 -15.722 1.00 75.69 103 GLY A O 1
ATOM 767 N N . THR A 1 104 ? 3.205 -13.793 -17.305 1.00 84.31 104 THR A N 1
ATOM 768 C CA . THR A 1 104 ? 4.674 -13.919 -17.346 1.00 84.31 104 THR A CA 1
ATOM 769 C C . THR A 1 104 ? 5.331 -13.055 -16.271 1.00 84.31 104 THR A C 1
ATOM 771 O O . THR A 1 104 ? 4.632 -12.339 -15.550 1.00 84.31 104 THR A O 1
ATOM 774 N N . TRP A 1 105 ? 6.662 -13.099 -16.145 1.00 88.19 105 TRP A N 1
ATOM 775 C CA . TRP A 1 105 ? 7.400 -12.379 -15.102 1.00 88.19 105 TRP A CA 1
ATOM 776 C C . TRP A 1 105 ? 8.490 -11.455 -15.667 1.00 88.19 105 TRP A C 1
ATOM 778 O O . TRP A 1 105 ? 9.043 -11.734 -16.728 1.00 88.19 105 TRP A O 1
ATOM 788 N N . LEU A 1 106 ? 8.811 -10.377 -14.941 1.00 88.12 106 LEU A N 1
ATOM 789 C CA . LEU A 1 106 ? 9.957 -9.490 -15.202 1.00 88.12 106 LEU A CA 1
ATOM 790 C C . LEU A 1 106 ? 10.925 -9.515 -14.027 1.00 88.12 106 LEU A C 1
ATOM 792 O O . LEU A 1 106 ? 10.489 -9.493 -12.876 1.00 88.12 106 LEU A O 1
ATOM 796 N N . GLN A 1 107 ? 12.226 -9.514 -14.308 1.00 92.62 107 GLN A N 1
ATOM 797 C CA . GLN A 1 107 ? 13.242 -9.523 -13.263 1.00 92.62 107 GLN A CA 1
ATOM 798 C C . GLN A 1 107 ? 13.595 -8.103 -12.821 1.00 92.62 107 GLN A C 1
ATOM 800 O O . GLN A 1 107 ? 13.819 -7.223 -13.651 1.00 92.62 107 GLN A O 1
ATOM 805 N N . VAL A 1 108 ? 13.714 -7.884 -11.513 1.00 93.94 108 VAL A N 1
ATOM 806 C CA . VAL A 1 108 ? 14.254 -6.644 -10.949 1.00 93.94 108 VAL A CA 1
ATOM 807 C C . VAL A 1 108 ? 15.766 -6.601 -11.166 1.00 93.94 108 VAL A C 1
ATOM 809 O O . VAL A 1 108 ? 16.502 -7.455 -10.669 1.00 93.94 108 VAL A O 1
ATOM 812 N N . THR A 1 109 ? 16.253 -5.581 -11.868 1.00 93.31 109 THR A N 1
ATOM 813 C CA . THR A 1 109 ? 17.675 -5.413 -12.205 1.00 93.31 109 THR A CA 1
ATOM 814 C C . THR A 1 109 ? 18.375 -4.381 -11.326 1.00 93.31 109 THR A C 1
ATOM 816 O O . THR A 1 109 ? 19.569 -4.525 -11.055 1.00 93.31 109 THR A O 1
ATOM 819 N N . ALA A 1 110 ? 17.649 -3.375 -10.828 1.00 93.44 110 ALA A N 1
ATOM 820 C CA . ALA A 1 110 ? 18.187 -2.365 -9.919 1.00 93.44 110 ALA A CA 1
ATOM 821 C C . ALA A 1 110 ? 17.104 -1.748 -9.026 1.00 93.44 110 ALA A C 1
ATOM 823 O O . ALA A 1 110 ? 15.933 -1.681 -9.399 1.00 93.44 110 ALA A O 1
ATOM 824 N N . ILE A 1 111 ? 17.524 -1.267 -7.852 1.00 94.44 111 ILE A N 1
ATOM 825 C CA . ILE A 1 111 ? 16.666 -0.579 -6.883 1.00 94.44 111 ILE A CA 1
ATOM 826 C C . ILE A 1 111 ? 17.396 0.664 -6.378 1.00 94.44 111 ILE A C 1
ATOM 828 O O . ILE A 1 111 ? 18.558 0.590 -5.978 1.00 94.44 111 ILE A O 1
ATOM 832 N N . THR A 1 112 ? 16.723 1.811 -6.381 1.00 94.81 112 THR A N 1
ATOM 833 C CA . THR A 1 112 ? 17.259 3.081 -5.865 1.00 94.81 112 THR A CA 1
ATOM 834 C C . THR A 1 112 ? 16.234 3.742 -4.957 1.00 94.81 112 THR A C 1
ATOM 836 O O . THR A 1 112 ? 15.053 3.759 -5.290 1.00 94.81 112 THR A O 1
ATOM 839 N N . ARG A 1 113 ? 16.677 4.294 -3.823 1.00 93.25 113 ARG A N 1
ATOM 840 C CA . ARG A 1 113 ? 15.815 4.911 -2.804 1.00 93.25 113 ARG A CA 1
ATOM 841 C C . ARG A 1 113 ? 16.214 6.368 -2.596 1.00 93.25 113 ARG A C 1
ATOM 843 O O . ARG A 1 113 ? 17.408 6.658 -2.556 1.00 93.25 113 ARG A O 1
ATOM 850 N N . TRP A 1 114 ? 15.246 7.270 -2.485 1.00 92.44 114 TRP A N 1
ATOM 851 C CA . TRP A 1 114 ? 15.490 8.682 -2.173 1.00 92.44 114 TRP A CA 1
ATOM 852 C C . TRP A 1 114 ? 14.258 9.327 -1.540 1.00 92.44 114 TRP A C 1
ATOM 854 O O . TRP A 1 114 ? 13.153 8.800 -1.641 1.00 92.44 114 TRP A O 1
ATOM 864 N N . ILE A 1 115 ? 14.452 10.483 -0.909 1.00 87.25 115 ILE A N 1
ATOM 865 C CA . ILE A 1 115 ? 13.366 11.311 -0.380 1.00 87.25 115 ILE A CA 1
ATOM 866 C C . ILE A 1 115 ? 13.114 12.454 -1.353 1.00 87.25 115 ILE A C 1
ATOM 868 O O . ILE A 1 115 ? 14.056 13.075 -1.850 1.00 87.25 115 ILE A O 1
ATOM 872 N N . GLN A 1 116 ? 11.847 12.734 -1.641 1.00 89.50 116 GLN A N 1
ATOM 873 C CA . GLN A 1 116 ? 11.472 13.858 -2.487 1.00 89.50 116 GLN A CA 1
ATOM 874 C C . GLN A 1 116 ? 10.110 14.419 -2.092 1.00 89.50 116 GLN A C 1
ATOM 876 O O . GLN A 1 116 ? 9.165 13.661 -1.870 1.00 89.50 116 GLN A O 1
ATOM 881 N N . HIS A 1 117 ? 9.995 15.747 -2.104 1.00 86.75 117 HIS A N 1
ATOM 882 C CA . HIS A 1 117 ? 8.705 16.419 -2.059 1.00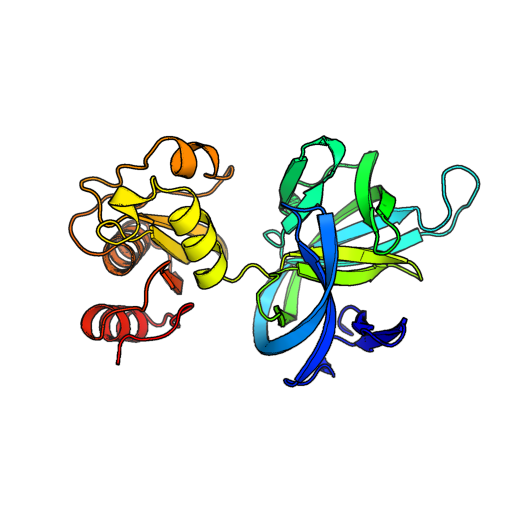 86.75 117 HIS A CA 1
ATOM 883 C C . HIS A 1 117 ? 7.956 16.186 -3.372 1.00 86.75 117 HIS A C 1
ATOM 885 O O . HIS A 1 117 ? 8.359 16.680 -4.433 1.00 86.75 117 HIS A O 1
ATOM 891 N N . VAL A 1 118 ? 6.897 15.383 -3.339 1.00 85.25 118 VAL A N 1
ATOM 892 C CA . VAL A 1 118 ? 6.150 15.033 -4.546 1.00 85.25 118 VAL A CA 1
ATOM 893 C C . VAL A 1 118 ? 4.706 14.672 -4.222 1.00 85.25 118 VAL A C 1
ATOM 895 O O . VAL A 1 118 ? 4.385 14.129 -3.165 1.00 85.25 118 VAL A O 1
ATOM 898 N N . ARG A 1 119 ? 3.822 14.917 -5.187 1.00 82.81 119 ARG A N 1
ATOM 899 C CA . ARG A 1 119 ? 2.478 14.351 -5.188 1.00 82.81 119 ARG A CA 1
ATOM 900 C C . ARG A 1 119 ? 2.495 12.934 -5.760 1.00 82.81 119 ARG A C 1
ATOM 902 O O . ARG A 1 119 ? 2.954 12.722 -6.879 1.00 82.81 119 ARG A O 1
ATOM 909 N N . VAL A 1 120 ? 1.968 11.981 -5.002 1.00 83.25 120 VAL A N 1
ATOM 910 C CA . VAL A 1 120 ? 1.767 10.584 -5.408 1.00 83.25 120 VAL A CA 1
ATOM 911 C C . VAL A 1 120 ? 0.282 10.284 -5.574 1.00 83.25 120 VAL A C 1
ATOM 913 O O . VAL A 1 120 ? -0.570 10.915 -4.940 1.00 83.25 120 VAL A O 1
ATOM 916 N N . HIS A 1 121 ? -0.022 9.303 -6.420 1.00 80.69 121 HIS A N 1
ATOM 917 C CA . HIS A 1 121 ? -1.381 8.877 -6.736 1.00 80.69 121 HIS A CA 1
ATOM 918 C C . HIS A 1 121 ? -1.551 7.381 -6.469 1.00 80.69 121 HIS A C 1
ATOM 920 O O . HIS A 1 121 ? -0.613 6.606 -6.628 1.00 80.69 121 HIS A O 1
ATOM 926 N N . ASN A 1 122 ? -2.758 6.987 -6.079 1.00 77.44 122 ASN A N 1
ATOM 927 C CA . ASN A 1 122 ? -3.193 5.601 -5.966 1.00 77.44 122 ASN A CA 1
ATOM 928 C C . ASN A 1 122 ? -4.691 5.512 -6.318 1.00 77.44 122 ASN A C 1
ATOM 930 O O . ASN A 1 122 ? -5.386 6.532 -6.362 1.00 77.44 122 ASN A O 1
ATOM 934 N N . LEU A 1 123 ? -5.207 4.316 -6.582 1.00 80.94 123 LEU A N 1
ATOM 935 C CA . LEU A 1 123 ? -6.585 4.110 -7.029 1.00 80.94 123 LEU A CA 1
ATOM 936 C C . LEU A 1 123 ? -7.179 2.851 -6.406 1.00 80.94 123 LEU A C 1
ATOM 938 O O . LEU A 1 123 ? -6.554 1.801 -6.446 1.00 80.94 123 LEU A O 1
ATOM 942 N N . THR A 1 124 ? -8.411 2.929 -5.904 1.00 76.00 124 THR A N 1
ATOM 943 C CA . THR A 1 124 ? -9.145 1.745 -5.447 1.00 76.00 124 THR A CA 1
ATOM 944 C C . THR A 1 124 ? -9.859 1.081 -6.612 1.00 76.00 124 THR A C 1
ATOM 946 O O . THR A 1 124 ? -10.625 1.728 -7.322 1.00 76.00 124 THR A O 1
ATOM 949 N N . VAL A 1 125 ? -9.630 -0.221 -6.782 1.00 79.44 125 VAL A N 1
ATOM 950 C CA . VAL A 1 125 ? -10.288 -1.070 -7.782 1.00 79.44 125 VAL A CA 1
ATOM 951 C C . VAL A 1 125 ? -11.360 -1.930 -7.115 1.00 79.44 125 VAL A C 1
ATOM 953 O O . VAL A 1 125 ? -11.156 -2.475 -6.028 1.00 79.44 125 VAL A O 1
ATOM 956 N N . HIS A 1 126 ? -12.524 -2.044 -7.757 1.00 73.94 126 HIS A N 1
ATOM 957 C CA . HIS A 1 126 ? -13.669 -2.779 -7.230 1.00 73.94 126 HIS A CA 1
ATOM 958 C C . HIS A 1 126 ? -13.391 -4.284 -7.077 1.00 73.94 126 HIS A C 1
ATOM 960 O O . HIS A 1 126 ? -13.225 -5.002 -8.066 1.00 73.94 126 HIS A O 1
ATOM 966 N N . GLY A 1 127 ? -13.428 -4.778 -5.838 1.00 65.94 127 GLY A N 1
ATOM 967 C CA . GLY A 1 127 ? -13.434 -6.204 -5.485 1.00 65.94 127 GLY A CA 1
ATOM 968 C C . GLY A 1 127 ? -12.125 -6.968 -5.713 1.00 65.94 127 GLY A C 1
ATOM 969 O O . GLY A 1 127 ? -11.959 -8.032 -5.134 1.00 65.94 127 GLY A O 1
ATOM 970 N N . ILE A 1 128 ? -11.207 -6.451 -6.533 1.00 71.50 128 ILE A N 1
ATOM 971 C CA . ILE A 1 128 ? -9.855 -6.983 -6.725 1.00 71.50 128 ILE A CA 1
ATOM 972 C C . ILE A 1 128 ? -8.910 -5.811 -6.507 1.00 71.50 128 ILE A C 1
ATOM 974 O O . ILE A 1 128 ? -8.881 -4.889 -7.312 1.00 71.50 128 ILE A O 1
ATOM 978 N N . HIS A 1 129 ? -8.183 -5.814 -5.395 1.00 75.56 129 HIS A N 1
ATOM 979 C CA . HIS A 1 129 ? -7.407 -4.665 -4.920 1.00 75.56 129 HIS A CA 1
ATOM 980 C C . HIS A 1 129 ? -6.000 -4.603 -5.526 1.00 75.56 129 HIS A C 1
ATOM 982 O O . HIS A 1 129 ? -5.020 -4.273 -4.862 1.00 75.56 129 HIS A O 1
ATOM 988 N N . THR A 1 130 ? -5.909 -4.901 -6.815 1.00 81.81 130 THR A N 1
ATOM 989 C CA . THR A 1 130 ? -4.684 -4.848 -7.609 1.00 81.81 130 THR A CA 1
ATOM 990 C C . THR A 1 130 ? -4.966 -4.135 -8.923 1.00 81.81 130 THR A C 1
ATOM 992 O O . THR A 1 130 ? -6.114 -4.024 -9.358 1.00 81.81 130 THR A O 1
ATOM 995 N N . TYR A 1 131 ? -3.920 -3.629 -9.558 1.00 86.38 131 TYR A N 1
ATOM 996 C CA . TYR A 1 131 ? -3.981 -3.102 -10.916 1.00 86.38 131 TYR A CA 1
ATOM 997 C C . TYR A 1 131 ? -2.611 -3.229 -11.569 1.00 86.38 131 TYR A C 1
ATOM 999 O O . TYR A 1 131 ? -1.631 -3.579 -10.915 1.00 86.38 131 TYR A O 1
ATOM 1007 N N . TYR A 1 132 ? -2.538 -2.961 -12.867 1.00 88.31 132 TYR A N 1
ATOM 1008 C CA . TYR A 1 132 ? -1.278 -2.996 -13.596 1.00 88.31 132 TYR A CA 1
ATOM 1009 C C . TYR A 1 132 ? -0.761 -1.590 -13.890 1.00 88.31 132 TYR A C 1
ATOM 1011 O O . TYR A 1 132 ? -1.495 -0.764 -14.440 1.00 88.31 132 TYR A O 1
ATOM 1019 N N . VAL A 1 133 ? 0.514 -1.347 -13.582 1.00 88.81 133 VAL A N 1
ATOM 1020 C CA . VAL A 1 133 ? 1.265 -0.158 -14.018 1.00 88.81 133 VAL A CA 1
ATOM 1021 C C . VAL A 1 133 ? 2.321 -0.532 -15.044 1.00 88.81 133 VAL A C 1
ATOM 1023 O O . VAL A 1 133 ? 2.963 -1.571 -14.942 1.00 88.81 133 VAL A O 1
ATOM 1026 N N . VAL A 1 134 ? 2.495 0.303 -16.060 1.00 87.81 134 VAL A N 1
ATOM 1027 C CA . VAL A 1 134 ? 3.370 0.023 -17.198 1.00 87.81 134 VAL A CA 1
ATOM 1028 C C . VAL A 1 134 ? 4.814 0.411 -16.874 1.00 87.81 134 VAL A C 1
ATOM 1030 O O . VAL A 1 134 ? 5.107 1.580 -16.632 1.00 87.81 134 VAL A O 1
ATOM 1033 N N . ALA A 1 135 ? 5.714 -0.573 -16.914 1.00 82.50 135 ALA A N 1
ATOM 1034 C CA . ALA A 1 135 ? 7.161 -0.405 -16.861 1.00 82.50 135 ALA A CA 1
ATOM 1035 C C . ALA A 1 135 ? 7.732 -0.519 -18.284 1.00 82.50 135 ALA A C 1
ATOM 1037 O O . ALA A 1 135 ? 7.776 -1.608 -18.860 1.00 82.50 135 ALA A O 1
ATOM 1038 N N . GLY A 1 136 ? 8.143 0.602 -18.883 1.00 82.06 136 GLY A N 1
ATOM 1039 C CA . GLY A 1 136 ? 8.492 0.629 -20.309 1.00 82.06 136 GLY A CA 1
ATOM 1040 C C . GLY A 1 136 ? 7.244 0.376 -21.158 1.00 82.06 136 GLY A C 1
ATOM 1041 O O . GLY A 1 136 ? 6.384 1.247 -21.237 1.00 82.06 136 GLY A O 1
ATOM 1042 N N . ASN A 1 137 ? 7.116 -0.831 -21.715 1.00 81.44 137 ASN A N 1
ATOM 1043 C CA . ASN A 1 137 ? 5.915 -1.280 -22.435 1.00 81.44 137 ASN A CA 1
ATOM 1044 C C . ASN A 1 137 ? 5.203 -2.454 -21.743 1.00 81.44 137 ASN A C 1
ATOM 1046 O O . ASN A 1 137 ? 4.213 -2.961 -22.270 1.00 81.44 137 ASN A O 1
ATOM 1050 N N . THR A 1 138 ? 5.689 -2.894 -20.578 1.00 82.00 138 THR A N 1
ATOM 1051 C CA . THR A 1 138 ? 5.203 -4.115 -19.932 1.00 82.00 138 THR A CA 1
ATOM 1052 C C . THR A 1 138 ? 4.418 -3.788 -18.661 1.00 82.00 138 THR A C 1
ATOM 1054 O O . THR A 1 138 ? 4.971 -3.187 -17.739 1.00 82.00 138 THR A O 1
ATOM 1057 N N . PRO A 1 139 ? 3.134 -4.171 -18.563 1.00 84.38 139 PRO A N 1
ATOM 1058 C CA . PRO A 1 139 ? 2.340 -3.943 -17.359 1.00 84.38 139 PRO A CA 1
ATOM 1059 C C . PRO A 1 139 ? 2.745 -4.892 -16.224 1.00 84.38 139 PRO A C 1
ATOM 1061 O O . PRO A 1 139 ? 2.748 -6.107 -16.423 1.00 84.38 139 PRO A O 1
ATOM 1064 N N . VAL A 1 140 ? 3.012 -4.344 -15.039 1.00 82.38 140 VAL A N 1
ATOM 1065 C CA . VAL A 1 140 ? 3.421 -5.038 -13.805 1.00 82.38 140 VAL A CA 1
ATOM 1066 C C . VAL A 1 140 ? 2.326 -4.930 -12.746 1.00 82.38 140 VAL A C 1
ATOM 1068 O O . VAL A 1 140 ? 1.755 -3.854 -12.556 1.00 82.38 140 VAL A O 1
ATOM 1071 N N . LEU A 1 141 ? 2.014 -6.048 -12.084 1.00 82.94 141 LEU A N 1
ATOM 1072 C CA . LEU A 1 141 ? 0.968 -6.141 -11.068 1.00 82.94 141 LEU A CA 1
ATOM 1073 C C . LEU A 1 141 ? 1.399 -5.420 -9.787 1.00 82.94 141 LEU A C 1
ATOM 1075 O O . LEU A 1 141 ? 2.373 -5.809 -9.140 1.00 82.94 141 LEU A O 1
ATOM 1079 N N . VAL A 1 142 ? 0.637 -4.402 -9.400 1.00 78.38 142 VAL A N 1
ATOM 1080 C CA . VAL A 1 142 ? 0.836 -3.646 -8.163 1.00 78.38 142 VAL A CA 1
ATOM 1081 C C . VAL A 1 142 ? -0.381 -3.732 -7.265 1.00 78.38 142 VAL A C 1
ATOM 1083 O O . VAL A 1 142 ? -1.518 -3.906 -7.721 1.00 78.38 142 VAL A O 1
ATOM 1086 N N . HIS A 1 143 ? -0.139 -3.618 -5.964 1.00 72.06 143 HIS A N 1
ATOM 1087 C CA . HIS A 1 143 ? -1.211 -3.637 -4.990 1.00 72.06 143 HIS A CA 1
ATOM 1088 C C . HIS A 1 143 ? -1.834 -2.252 -4.846 1.00 72.06 143 HIS A C 1
ATOM 1090 O O . HIS A 1 143 ? -1.167 -1.282 -4.499 1.00 72.06 143 HIS A O 1
ATOM 1096 N N . ASN A 1 144 ? -3.154 -2.163 -4.957 1.00 66.06 144 ASN A N 1
ATOM 1097 C CA . ASN A 1 144 ? -3.865 -1.068 -4.319 1.00 66.06 144 ASN A CA 1
ATOM 1098 C C . ASN A 1 144 ? -4.141 -1.444 -2.857 1.00 66.06 144 ASN A C 1
ATOM 1100 O O . ASN A 1 144 ? -5.162 -2.060 -2.567 1.00 66.06 144 ASN A O 1
ATOM 1104 N N . CYS A 1 145 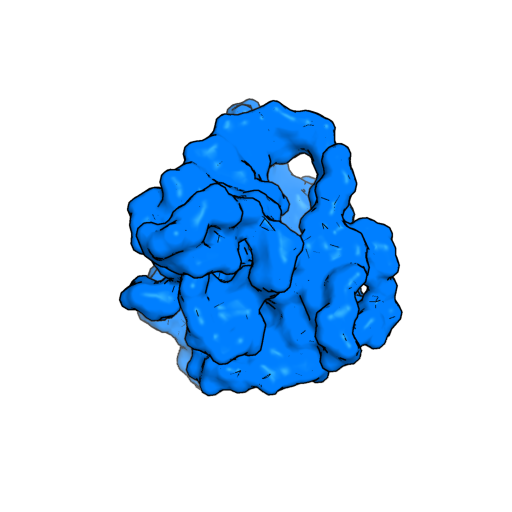? -3.228 -1.134 -1.942 1.00 63.50 145 CYS A N 1
ATOM 1105 C CA . CYS A 1 145 ? -3.438 -1.395 -0.518 1.00 63.50 145 CYS A CA 1
ATOM 1106 C C . CYS A 1 145 ? -3.625 -0.066 0.218 1.00 63.50 145 CYS A C 1
ATOM 1108 O O . CYS A 1 145 ? -2.656 0.633 0.502 1.00 63.50 145 CYS A O 1
ATOM 1110 N N . GLY A 1 146 ? -4.873 0.316 0.489 1.00 71.81 146 GLY A N 1
ATOM 1111 C CA . GLY A 1 146 ? -5.168 1.268 1.552 1.00 71.81 146 GLY A CA 1
ATOM 1112 C C . GLY A 1 146 ? -5.311 0.526 2.881 1.00 71.81 146 GLY A C 1
ATOM 1113 O O . GLY A 1 146 ? -5.516 -0.687 2.926 1.00 71.81 146 GLY A O 1
ATOM 1114 N N . VAL A 1 147 ? -5.220 1.257 3.989 1.00 82.06 147 VAL A N 1
ATOM 1115 C CA . VAL A 1 147 ? -5.377 0.682 5.334 1.00 82.06 147 VAL A CA 1
ATOM 1116 C C . VAL A 1 147 ? -6.720 -0.044 5.537 1.00 82.06 147 VAL A C 1
ATOM 1118 O O . VAL A 1 147 ? -6.788 -1.004 6.297 1.00 82.06 147 VAL A O 1
ATOM 1121 N N . GLY A 1 148 ? -7.785 0.358 4.831 1.00 81.44 148 GLY A N 1
ATOM 1122 C CA . GLY A 1 148 ? -9.085 -0.316 4.892 1.00 81.44 148 GLY A CA 1
ATOM 1123 C C . GLY A 1 148 ? -9.074 -1.685 4.222 1.00 81.44 148 GLY A C 1
ATOM 1124 O O . GLY A 1 148 ? -9.558 -2.661 4.791 1.00 81.44 148 GLY A O 1
ATOM 1125 N N . GLU A 1 149 ? -8.455 -1.784 3.048 1.00 74.38 149 GLU A N 1
ATOM 1126 C CA . GLU A 1 149 ? -8.272 -3.041 2.326 1.00 74.38 149 GLU A CA 1
ATOM 1127 C C . GLU A 1 149 ? -7.361 -4.003 3.111 1.00 74.38 149 GLU A C 1
ATOM 1129 O O . GLU A 1 149 ? -7.726 -5.159 3.324 1.00 74.38 149 GLU A O 1
ATOM 1134 N N . ARG A 1 150 ? -6.245 -3.506 3.666 1.00 84.12 150 ARG A N 1
ATOM 1135 C CA . ARG A 1 150 ? -5.343 -4.283 4.545 1.00 84.12 150 ARG A CA 1
ATOM 1136 C C . ARG A 1 150 ? -6.053 -4.828 5.783 1.00 84.12 150 ARG A C 1
ATOM 1138 O O . ARG A 1 150 ? -5.728 -5.920 6.258 1.00 84.12 150 ARG A O 1
ATOM 1145 N N . ALA A 1 151 ? -6.991 -4.059 6.330 1.00 88.69 151 ALA A N 1
ATOM 1146 C CA . ALA A 1 151 ? -7.806 -4.483 7.456 1.00 88.69 151 ALA A CA 1
ATOM 1147 C C . ALA A 1 151 ? -8.847 -5.534 7.035 1.00 88.69 151 ALA A C 1
ATOM 1149 O O . ALA A 1 151 ? -9.054 -6.501 7.764 1.00 88.69 151 ALA A O 1
ATOM 1150 N N . ALA A 1 152 ? -9.452 -5.399 5.851 1.00 81.88 152 ALA A N 1
ATOM 1151 C CA . ALA A 1 152 ? -10.393 -6.374 5.297 1.00 81.88 152 ALA A CA 1
ATOM 1152 C C . ALA A 1 152 ? -9.730 -7.723 4.960 1.00 81.88 152 ALA A C 1
ATOM 1154 O O . ALA A 1 152 ? -10.297 -8.775 5.243 1.00 81.88 152 ALA A O 1
ATOM 1155 N N . GLU A 1 153 ? -8.508 -7.725 4.426 1.00 81.06 153 GLU A N 1
ATOM 1156 C CA . GLU A 1 153 ? -7.743 -8.959 4.192 1.00 81.06 153 GLU A CA 1
ATOM 1157 C C . GLU A 1 153 ? -7.493 -9.722 5.497 1.00 81.06 153 GLU A C 1
ATOM 1159 O O . GLU A 1 153 ? -7.773 -10.918 5.592 1.00 81.06 153 GLU A O 1
ATOM 1164 N N . ARG A 1 154 ? -7.051 -9.013 6.542 1.00 88.69 154 ARG A N 1
ATOM 1165 C CA . ARG A 1 154 ? -6.869 -9.591 7.883 1.00 88.69 154 ARG A CA 1
ATOM 1166 C C . ARG A 1 154 ? -8.191 -10.060 8.481 1.00 88.69 154 ARG A C 1
ATOM 1168 O O . ARG A 1 154 ? -8.242 -11.110 9.111 1.00 88.69 154 ARG A O 1
ATOM 1175 N N . GLN A 1 155 ? -9.274 -9.321 8.252 1.00 90.25 155 GLN A N 1
ATOM 1176 C CA . GLN A 1 155 ? -10.616 -9.734 8.653 1.00 90.25 155 GLN A CA 1
ATOM 1177 C C . GLN A 1 155 ? -11.002 -11.074 8.012 1.00 90.25 155 GLN A C 1
ATOM 1179 O O . GLN A 1 155 ? -11.525 -11.946 8.700 1.00 90.25 155 GLN A O 1
ATOM 1184 N N . ASN A 1 156 ? -10.698 -11.267 6.727 1.00 83.38 156 ASN A N 1
ATOM 1185 C CA . ASN A 1 156 ? -10.999 -12.499 5.996 1.00 83.38 156 ASN A CA 1
ATOM 1186 C C . ASN A 1 156 ? -10.144 -13.693 6.447 1.00 83.38 156 ASN A C 1
ATOM 1188 O O . ASN A 1 156 ? -10.598 -14.831 6.350 1.00 83.38 156 ASN A O 1
ATOM 1192 N N . ALA A 1 157 ? -8.946 -13.447 6.981 1.00 83.62 157 ALA A N 1
ATOM 1193 C CA . ALA A 1 157 ? -8.086 -14.485 7.553 1.00 83.62 157 ALA A CA 1
ATOM 1194 C C . ALA A 1 157 ? -8.542 -14.976 8.942 1.00 83.62 157 ALA A C 1
ATOM 1196 O O . ALA A 1 157 ? -8.012 -15.962 9.464 1.00 83.62 157 ALA A O 1
ATOM 1197 N N . LEU A 1 158 ? -9.531 -14.321 9.561 1.00 86.81 158 LEU A N 1
ATOM 1198 C CA . LEU A 1 158 ? -10.159 -14.828 10.779 1.00 86.81 158 LEU A CA 1
ATOM 1199 C C . LEU A 1 158 ? -11.027 -16.061 10.467 1.00 86.81 158 LEU A C 1
ATOM 1201 O O . LEU A 1 158 ? -11.665 -16.114 9.411 1.00 86.81 158 LEU A O 1
ATOM 1205 N N . PRO A 1 159 ? -11.165 -17.010 11.414 1.00 89.50 159 PRO A N 1
ATOM 1206 C CA . PRO A 1 159 ? -12.146 -18.085 11.299 1.00 89.50 159 PRO A CA 1
ATOM 1207 C C . PRO A 1 159 ? -13.550 -17.526 11.039 1.00 89.50 159 PRO A C 1
ATOM 1209 O O . PRO A 1 159 ? -13.948 -16.552 11.680 1.00 89.50 159 PRO A O 1
ATOM 1212 N N . ALA A 1 160 ? -14.330 -18.167 10.162 1.00 84.50 160 ALA A N 1
ATOM 1213 C CA . ALA A 1 160 ? -15.648 -17.673 9.739 1.00 84.50 160 ALA A CA 1
ATOM 1214 C C . ALA A 1 160 ? -16.578 -17.318 10.921 1.00 84.50 160 ALA A C 1
ATOM 1216 O O . ALA A 1 160 ? -17.235 -16.279 10.913 1.00 84.50 160 ALA A O 1
ATOM 1217 N N . GLY A 1 161 ? -16.568 -18.120 11.994 1.00 89.00 161 GLY A N 1
ATOM 1218 C CA . GLY A 1 161 ? -17.362 -17.864 13.207 1.00 89.00 161 GLY A CA 1
ATOM 1219 C C . GLY A 1 161 ? -16.932 -16.638 14.030 1.00 89.00 161 GLY A C 1
ATOM 1220 O O . GLY A 1 161 ? -17.673 -16.190 14.907 1.00 89.00 161 GLY A O 1
ATOM 1221 N N . SER A 1 162 ? -15.751 -16.082 13.760 1.00 89.56 162 SER A N 1
ATOM 1222 C CA . SER A 1 162 ? -15.184 -14.916 14.445 1.00 89.56 162 SER A CA 1
ATOM 1223 C C . SER A 1 162 ? -15.319 -13.622 13.639 1.00 89.56 162 SER A C 1
ATOM 1225 O O . SER A 1 162 ? -15.312 -12.552 14.244 1.00 89.56 162 SER A O 1
ATOM 1227 N N . GLN A 1 163 ? -15.510 -13.690 12.316 1.00 84.25 163 GLN A N 1
ATOM 1228 C CA . GLN A 1 163 ? -15.524 -12.519 11.421 1.00 84.25 163 GLN A CA 1
ATOM 1229 C C . GLN A 1 163 ? -16.618 -11.483 11.748 1.00 84.25 163 GLN A C 1
ATOM 1231 O O . GLN A 1 163 ? -16.462 -10.305 11.445 1.00 84.25 163 GLN A O 1
ATOM 1236 N N . GLY A 1 164 ? -17.720 -11.889 12.387 1.00 87.38 164 GLY A N 1
ATOM 1237 C CA . GLY A 1 164 ? -18.778 -10.969 12.831 1.00 87.38 164 GLY A CA 1
ATOM 1238 C C . GLY A 1 164 ? -18.566 -10.362 14.226 1.00 87.38 164 GLY A C 1
ATOM 1239 O O . GLY A 1 164 ? -19.311 -9.466 14.622 1.00 87.38 164 GLY A O 1
ATO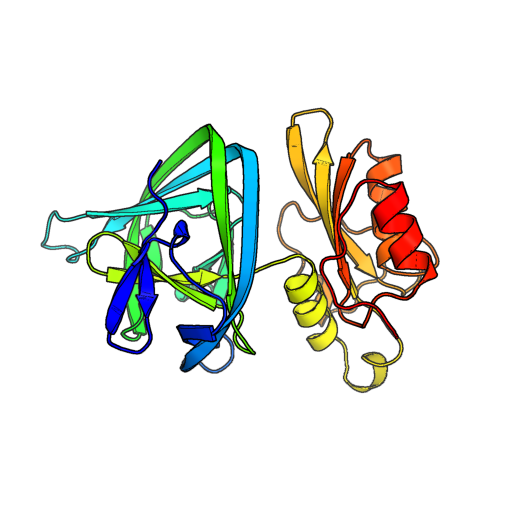M 1240 N N . ARG A 1 165 ? -17.586 -10.862 14.989 1.00 90.75 165 ARG A N 1
ATOM 1241 C CA . ARG A 1 165 ? -17.377 -10.534 16.413 1.00 90.75 165 ARG A CA 1
ATOM 1242 C C . ARG A 1 165 ? -16.062 -9.813 16.658 1.00 90.75 165 ARG A C 1
ATOM 1244 O O . ARG A 1 165 ? -16.028 -8.881 17.450 1.00 90.75 165 ARG A O 1
ATOM 1251 N N . VAL A 1 166 ? -15.015 -10.239 15.965 1.00 93.19 166 VAL A N 1
ATOM 1252 C CA . VAL A 1 166 ? -13.691 -9.627 16.010 1.00 93.19 166 VAL A CA 1
ATOM 1253 C C . VAL A 1 166 ? -13.585 -8.620 14.875 1.00 93.19 166 VAL A C 1
ATOM 1255 O O . VAL A 1 166 ? -14.063 -8.883 13.774 1.00 93.19 166 VAL A O 1
ATOM 1258 N N . THR A 1 167 ? -12.979 -7.471 15.139 1.00 95.31 167 THR A N 1
ATOM 1259 C CA . THR A 1 167 ? -12.646 -6.471 14.125 1.00 95.31 167 THR A CA 1
ATOM 1260 C C . THR A 1 167 ? -11.134 -6.359 14.026 1.00 95.31 167 THR A C 1
ATOM 1262 O O . THR A 1 167 ? -10.472 -6.159 15.040 1.00 95.31 167 THR A O 1
ATOM 1265 N N . MET A 1 168 ? -10.607 -6.449 12.808 1.00 96.31 168 MET A N 1
ATOM 1266 C CA . MET A 1 168 ? -9.226 -6.089 12.494 1.00 96.31 168 MET A CA 1
ATOM 1267 C C . MET A 1 168 ? -9.147 -4.642 12.018 1.00 96.31 168 MET A C 1
ATOM 1269 O O . MET A 1 168 ? -10.047 -4.165 11.325 1.00 96.31 168 MET A O 1
ATOM 1273 N N . GLY A 1 169 ? -8.057 -3.962 12.351 1.00 95.56 169 GLY A N 1
ATOM 1274 C CA . GLY A 1 169 ? -7.756 -2.609 11.908 1.00 95.56 169 GLY A CA 1
ATOM 1275 C C . GLY A 1 169 ? -6.311 -2.480 11.454 1.00 95.56 169 GLY A C 1
ATOM 1276 O O . GLY A 1 169 ? -5.442 -3.244 11.875 1.00 95.56 169 GLY A O 1
ATOM 1277 N N . VAL A 1 170 ? -6.056 -1.504 10.594 1.00 95.38 170 VAL A N 1
ATOM 1278 C CA . VAL A 1 170 ? -4.709 -1.103 10.187 1.00 95.38 170 VAL A CA 1
ATOM 1279 C C . VAL A 1 170 ? -4.661 0.416 10.179 1.00 95.38 170 VAL A C 1
ATOM 1281 O O . VAL A 1 170 ? -5.595 1.066 9.715 1.00 95.38 170 VAL A O 1
ATOM 1284 N N . GLY A 1 171 ? -3.587 0.983 10.704 1.00 94.12 171 GLY A N 1
ATOM 1285 C CA . GLY A 1 171 ? -3.304 2.404 10.663 1.00 94.12 171 GLY A CA 1
ATOM 1286 C C . GLY A 1 171 ? -1.938 2.669 10.066 1.00 94.12 171 GLY A C 1
ATOM 1287 O O . GLY A 1 171 ? -0.997 1.916 10.296 1.00 94.12 171 GLY A O 1
ATOM 1288 N N . GLU A 1 172 ? -1.832 3.766 9.334 1.00 92.25 172 GLU A N 1
ATOM 1289 C CA . GLU A 1 172 ? -0.573 4.320 8.851 1.00 92.25 172 GLU A CA 1
ATOM 1290 C C . GLU A 1 172 ? -0.399 5.722 9.429 1.00 92.25 172 GLU A C 1
ATOM 1292 O O . GLU A 1 172 ? -1.334 6.530 9.426 1.00 92.25 172 GLU A O 1
ATOM 1297 N N . GLY A 1 173 ? 0.799 5.997 9.931 1.00 85.62 173 GLY A N 1
ATOM 1298 C CA . GLY A 1 173 ? 1.189 7.282 10.497 1.00 85.62 173 GLY A CA 1
ATOM 1299 C C . GLY A 1 173 ? 2.670 7.558 10.274 1.00 85.62 173 GLY A C 1
ATOM 1300 O O . GLY A 1 173 ? 3.368 6.756 9.655 1.00 85.62 173 GLY A O 1
ATOM 1301 N N . VAL A 1 174 ? 3.145 8.700 10.758 1.00 83.06 174 VAL A N 1
ATOM 1302 C CA . VAL A 1 174 ? 4.540 9.136 10.608 1.00 83.06 174 VAL A CA 1
ATOM 1303 C C . VAL A 1 174 ? 5.135 9.406 11.985 1.00 83.06 174 VAL A C 1
ATOM 1305 O O . VAL A 1 174 ? 4.523 10.114 12.782 1.00 83.06 174 VAL A O 1
ATOM 1308 N N . ASP A 1 175 ? 6.295 8.827 12.288 1.00 89.19 175 ASP A N 1
ATOM 1309 C CA . ASP A 1 175 ? 6.996 9.073 13.553 1.00 89.19 175 ASP A CA 1
ATOM 1310 C C . ASP A 1 175 ? 7.802 10.386 13.537 1.00 89.19 175 ASP A C 1
ATOM 1312 O O . ASP A 1 175 ? 7.902 11.078 12.522 1.00 89.19 175 ASP A O 1
ATOM 1316 N N . ALA A 1 176 ? 8.399 10.742 14.677 1.00 85.06 176 ALA A N 1
ATOM 1317 C CA . ALA A 1 176 ? 9.182 11.971 14.823 1.00 85.06 176 ALA A CA 1
ATOM 1318 C C . ALA A 1 176 ? 10.408 12.060 13.888 1.00 85.06 176 ALA A C 1
ATOM 1320 O O . ALA A 1 176 ? 10.922 13.155 13.667 1.00 85.06 176 ALA A O 1
ATOM 1321 N N . SER A 1 177 ? 10.882 10.936 13.339 1.00 79.25 177 SER A N 1
ATOM 1322 C CA . SER A 1 177 ? 11.976 10.910 12.360 1.00 79.25 177 SER A CA 1
ATOM 1323 C C . SER A 1 177 ? 11.501 11.134 10.920 1.00 79.25 177 SER A C 1
ATOM 1325 O O . SER A 1 177 ? 12.323 11.246 10.013 1.00 79.25 177 SER A O 1
ATOM 1327 N N . GLY A 1 178 ? 10.185 11.207 10.699 1.00 68.69 178 GLY A N 1
ATOM 1328 C CA . GLY A 1 178 ? 9.583 11.269 9.370 1.00 68.69 178 GLY A CA 1
ATOM 1329 C C . GLY A 1 178 ? 9.382 9.895 8.724 1.00 68.69 178 GLY A C 1
ATOM 1330 O O . GLY A 1 178 ? 8.951 9.825 7.571 1.00 68.69 178 GLY A O 1
ATOM 1331 N N . ALA A 1 179 ? 9.669 8.797 9.433 1.00 71.69 179 ALA A N 1
ATOM 1332 C CA . ALA A 1 179 ? 9.467 7.452 8.912 1.00 71.69 179 ALA A CA 1
ATOM 1333 C C . ALA A 1 179 ? 7.988 7.051 8.989 1.00 71.69 179 ALA A C 1
ATOM 1335 O O . ALA A 1 179 ? 7.293 7.329 9.970 1.00 71.69 179 ALA A O 1
ATOM 1336 N N . THR A 1 180 ? 7.502 6.373 7.948 1.00 79.06 180 THR A N 1
ATOM 1337 C CA . THR A 1 180 ? 6.144 5.822 7.946 1.00 79.06 180 THR A CA 1
ATOM 1338 C C . THR A 1 180 ? 6.091 4.600 8.857 1.00 79.06 180 THR A C 1
ATOM 1340 O O . THR A 1 180 ? 6.954 3.728 8.794 1.00 79.06 180 THR A O 1
ATOM 1343 N N . ARG A 1 181 ? 5.062 4.523 9.700 1.00 86.38 181 ARG A N 1
ATOM 1344 C CA . ARG A 1 181 ? 4.799 3.400 10.604 1.00 86.38 181 ARG A CA 1
ATOM 1345 C C . ARG A 1 181 ? 3.444 2.801 10.283 1.00 86.38 181 ARG A C 1
ATOM 1347 O O . ARG A 1 181 ? 2.462 3.527 10.124 1.00 86.38 181 ARG A O 1
ATOM 1354 N N . THR A 1 182 ? 3.393 1.474 10.207 1.00 90.94 182 THR A N 1
ATOM 1355 C CA . THR A 1 182 ? 2.136 0.732 10.096 1.00 90.94 182 THR A CA 1
ATOM 1356 C C . THR A 1 182 ? 1.834 0.062 11.427 1.00 90.94 182 THR A C 1
ATOM 1358 O O . THR A 1 182 ? 2.661 -0.680 11.951 1.00 90.94 182 THR A O 1
ATOM 1361 N N . VAL A 1 183 ? 0.622 0.271 11.932 1.00 96.06 183 VAL A N 1
ATOM 1362 C CA . VAL A 1 183 ? 0.136 -0.324 13.176 1.00 96.06 183 VAL A CA 1
ATOM 1363 C C . VAL A 1 183 ? -1.098 -1.168 12.882 1.00 96.06 183 VAL A C 1
ATOM 1365 O O . VAL A 1 183 ? -2.056 -0.699 12.273 1.00 96.06 183 VAL A O 1
ATOM 1368 N N . VAL A 1 184 ? -1.095 -2.420 13.316 1.00 96.44 184 VAL A N 1
ATOM 1369 C CA . VAL A 1 184 ? -2.212 -3.356 13.194 1.00 96.44 184 VAL A CA 1
ATOM 1370 C C . VAL A 1 184 ? -2.946 -3.421 14.526 1.00 96.44 184 VAL A C 1
ATOM 1372 O O . VAL A 1 184 ? -2.338 -3.641 15.568 1.00 96.44 184 VAL A O 1
ATOM 1375 N N . GLY A 1 185 ? -4.261 -3.242 14.494 1.00 96.38 185 GLY A N 1
ATOM 1376 C CA . GLY A 1 185 ? -5.132 -3.312 15.664 1.00 96.38 185 GLY A CA 1
ATOM 1377 C C . GLY A 1 185 ? -6.112 -4.468 15.569 1.00 96.38 185 GLY A C 1
ATOM 1378 O O . GLY A 1 185 ? -6.483 -4.908 14.483 1.00 96.38 185 GLY A O 1
ATOM 1379 N N . THR A 1 186 ? -6.576 -4.937 16.717 1.00 96.06 186 THR A N 1
ATOM 1380 C CA . THR A 1 186 ? -7.612 -5.964 16.841 1.00 96.06 186 THR A CA 1
ATOM 1381 C C . THR A 1 186 ? -8.547 -5.566 17.972 1.00 96.06 186 THR A C 1
ATOM 1383 O O . THR A 1 186 ? -8.120 -4.933 18.931 1.00 96.06 186 THR A O 1
ATOM 1386 N N . SER A 1 187 ? -9.822 -5.935 17.875 1.00 94.38 187 SER A N 1
ATOM 1387 C CA . SER A 1 187 ? -10.761 -5.787 18.992 1.00 94.38 187 SER A CA 1
ATOM 1388 C C . SER A 1 187 ? -10.612 -6.889 20.050 1.00 94.38 187 SER A C 1
ATOM 1390 O O . SER A 1 187 ? -11.390 -6.943 21.002 1.00 94.38 187 SER A O 1
ATOM 1392 N N . GLU A 1 188 ? -9.696 -7.841 19.852 1.00 93.19 188 GLU A N 1
ATOM 1393 C CA . GLU A 1 188 ? -9.366 -8.848 20.859 1.00 93.19 188 GLU A CA 1
ATOM 1394 C C . GLU A 1 188 ? -8.401 -8.279 21.902 1.00 93.19 188 GLU A C 1
ATOM 1396 O O . GLU A 1 188 ? -7.543 -7.448 21.607 1.00 93.19 188 GLU A O 1
ATOM 1401 N N . ALA A 1 189 ? -8.546 -8.741 23.143 1.00 88.12 189 ALA A N 1
ATOM 1402 C CA . ALA A 1 189 ? -7.807 -8.193 24.270 1.00 88.12 189 ALA A CA 1
ATOM 1403 C C . ALA A 1 189 ? -6.287 -8.250 24.052 1.00 88.12 189 ALA A C 1
ATOM 1405 O O . ALA A 1 189 ? -5.749 -9.240 23.550 1.00 88.12 189 ALA A O 1
ATOM 1406 N N . ASN A 1 190 ? -5.603 -7.192 24.495 1.00 86.44 190 ASN A N 1
ATOM 1407 C CA . ASN A 1 190 ? -4.143 -7.090 24.520 1.00 86.44 190 ASN A CA 1
ATOM 1408 C C . ASN A 1 190 ? -3.474 -7.289 23.150 1.00 86.44 190 ASN A C 1
ATOM 1410 O O . ASN A 1 190 ? -2.358 -7.797 23.082 1.00 86.44 190 ASN A O 1
ATOM 1414 N N . GLY A 1 191 ? -4.146 -6.906 22.060 1.00 89.25 191 GLY A N 1
ATOM 1415 C CA . GLY A 1 191 ? -3.581 -7.035 20.716 1.00 89.25 191 GLY A CA 1
ATOM 1416 C C . GLY A 1 191 ? -3.502 -8.483 20.220 1.00 89.25 191 GLY A C 1
ATOM 1417 O O . GLY A 1 191 ? -2.705 -8.782 19.333 1.00 89.25 191 GLY A O 1
ATOM 1418 N N . TYR A 1 192 ? -4.287 -9.408 20.789 1.00 93.56 192 TYR A N 1
ATOM 1419 C CA . TYR A 1 192 ? -4.233 -10.818 20.406 1.00 93.56 192 TYR A CA 1
ATOM 1420 C C . TYR A 1 192 ? -4.599 -11.035 18.930 1.00 93.56 192 TYR A C 1
ATOM 1422 O O . TYR A 1 192 ? -5.729 -10.799 18.499 1.00 93.56 192 TYR A O 1
ATOM 1430 N N . LEU A 1 193 ? -3.638 -11.552 18.162 1.00 94.25 193 LEU A N 1
ATOM 1431 C CA . LEU A 1 193 ? -3.824 -11.928 16.766 1.00 94.25 193 LEU A CA 1
ATOM 1432 C C . LEU A 1 193 ? -3.999 -13.439 16.640 1.00 94.25 193 LEU A C 1
ATOM 1434 O O . LEU A 1 193 ? -3.147 -14.227 17.059 1.00 94.25 193 LEU A O 1
ATOM 1438 N N . ARG A 1 194 ? -5.093 -13.849 15.998 1.00 92.25 194 ARG A N 1
ATOM 1439 C CA . ARG A 1 194 ? -5.320 -15.255 15.638 1.00 92.25 194 ARG A CA 1
ATOM 1440 C C . ARG A 1 194 ? -4.260 -15.731 14.639 1.00 92.25 194 ARG A C 1
ATOM 1442 O O . ARG A 1 194 ? -3.794 -14.909 13.852 1.00 92.25 194 ARG A O 1
ATOM 1449 N N . PRO A 1 195 ? -3.924 -17.036 14.598 1.00 86.44 195 PRO A N 1
ATOM 1450 C CA . PRO A 1 195 ? -2.818 -17.554 13.785 1.00 86.44 195 PRO A CA 1
ATOM 1451 C C . PRO A 1 195 ? -2.817 -17.066 12.330 1.00 86.44 195 PRO A C 1
ATOM 1453 O O . PRO A 1 195 ? -1.837 -16.469 11.904 1.00 86.44 195 PRO A O 1
ATOM 1456 N N . GLY A 1 196 ? -3.948 -17.179 11.621 1.00 80.12 196 GLY A N 1
ATOM 1457 C CA . GLY A 1 196 ? -4.048 -16.746 10.221 1.00 80.12 196 GLY A CA 1
ATOM 1458 C C . GLY A 1 196 ? -3.800 -15.251 9.996 1.00 80.12 196 GLY A C 1
ATOM 1459 O O . GLY A 1 196 ? -3.318 -14.874 8.940 1.00 80.12 196 GLY A O 1
ATOM 1460 N N . VAL A 1 197 ? -4.076 -14.402 10.990 1.00 88.81 197 VAL A N 1
ATOM 1461 C CA . VAL A 1 197 ? -3.785 -12.960 10.934 1.00 88.81 197 VAL A CA 1
ATOM 1462 C C . VAL A 1 197 ? -2.348 -12.671 11.355 1.00 88.81 197 VAL A C 1
ATOM 1464 O O . VAL A 1 197 ? -1.694 -11.811 10.773 1.00 88.81 197 VAL A O 1
ATOM 1467 N N . ARG A 1 198 ? -1.848 -13.383 12.368 1.00 89.75 198 ARG A N 1
ATOM 1468 C CA . ARG A 1 198 ? -0.479 -13.238 12.869 1.00 89.75 198 ARG A CA 1
ATOM 1469 C C . ARG A 1 198 ? 0.548 -13.534 11.778 1.00 89.75 198 ARG A C 1
ATOM 1471 O O . ARG A 1 198 ? 1.524 -12.805 11.661 1.00 89.75 198 ARG A O 1
ATOM 1478 N N . ASP A 1 199 ? 0.290 -14.544 10.954 1.00 79.94 199 ASP A N 1
ATOM 1479 C CA . ASP A 1 199 ? 1.184 -14.940 9.862 1.00 79.94 199 ASP A CA 1
ATOM 1480 C C . ASP A 1 199 ? 1.186 -13.918 8.702 1.00 79.94 199 ASP A C 1
ATOM 1482 O O . ASP A 1 199 ? 2.051 -13.961 7.831 1.00 79.94 199 ASP A O 1
ATOM 1486 N N . MET A 1 200 ? 0.244 -12.965 8.705 1.00 81.38 200 MET A N 1
ATOM 1487 C CA . MET A 1 200 ? 0.178 -11.856 7.746 1.00 81.38 200 MET A CA 1
ATOM 1488 C C . MET A 1 200 ? 0.919 -10.598 8.214 1.00 81.38 200 MET A C 1
ATOM 1490 O O . MET A 1 200 ? 0.994 -9.635 7.445 1.00 81.38 200 MET A O 1
ATOM 1494 N N . ILE A 1 201 ? 1.419 -10.559 9.455 1.00 84.94 201 ILE A N 1
ATOM 1495 C CA . ILE A 1 201 ? 2.142 -9.392 9.971 1.00 84.94 201 ILE A CA 1
ATOM 1496 C C . ILE A 1 201 ? 3.479 -9.271 9.250 1.00 84.94 201 ILE A C 1
ATOM 1498 O O . ILE A 1 201 ? 4.301 -10.189 9.255 1.00 84.94 201 ILE A O 1
ATOM 1502 N N . ARG A 1 202 ? 3.675 -8.130 8.590 1.00 82.50 202 ARG A N 1
ATOM 1503 C CA . ARG A 1 202 ? 4.870 -7.876 7.781 1.00 82.50 202 ARG A CA 1
ATOM 1504 C C . ARG A 1 202 ? 6.024 -7.377 8.656 1.00 82.50 202 ARG A C 1
ATOM 1506 O O . ARG A 1 202 ? 5.776 -6.758 9.691 1.00 82.50 202 ARG A O 1
ATOM 1513 N N . PRO A 1 203 ? 7.288 -7.591 8.247 1.00 79.12 203 PRO A N 1
ATOM 1514 C CA . PRO A 1 203 ? 8.425 -6.942 8.893 1.00 79.12 203 PRO A CA 1
ATOM 1515 C C . PRO A 1 203 ? 8.212 -5.424 8.993 1.00 79.12 203 PRO A C 1
ATOM 1517 O O . PRO A 1 203 ? 7.839 -4.788 8.013 1.00 79.12 203 PRO A O 1
ATOM 1520 N N . GLY A 1 204 ? 8.413 -4.857 10.184 1.00 79.56 204 GLY A N 1
ATOM 1521 C CA . GLY A 1 204 ? 8.213 -3.427 10.444 1.00 79.56 204 GLY A CA 1
ATOM 1522 C C . GLY A 1 204 ? 6.771 -3.003 10.751 1.00 79.56 204 GLY A C 1
ATOM 1523 O O . GLY A 1 204 ? 6.567 -1.859 11.148 1.00 79.56 204 GLY A O 1
ATOM 1524 N N . GLU A 1 205 ? 5.778 -3.891 10.626 1.00 88.19 205 GLU A N 1
ATOM 1525 C CA . GLU A 1 205 ? 4.448 -3.639 11.186 1.00 88.19 205 GLU A CA 1
ATOM 1526 C C . GLU A 1 205 ? 4.449 -3.860 12.700 1.00 88.19 205 GLU A C 1
ATOM 1528 O O . GLU A 1 205 ? 4.982 -4.844 13.216 1.00 88.19 205 GLU A O 1
ATOM 1533 N N . GLU A 1 206 ? 3.793 -2.953 13.412 1.00 94.06 206 GLU A N 1
ATOM 1534 C CA . GLU A 1 206 ? 3.644 -3.005 14.861 1.00 94.06 206 GLU A CA 1
ATOM 1535 C C . GLU A 1 206 ? 2.223 -3.431 15.223 1.00 94.06 206 GLU A C 1
ATOM 1537 O O . GLU A 1 206 ? 1.277 -3.148 14.491 1.00 94.06 206 GLU A O 1
ATOM 1542 N N . VAL A 1 207 ? 2.044 -4.112 16.354 1.00 96.12 207 VAL A N 1
ATOM 1543 C CA . VAL A 1 207 ? 0.717 -4.546 16.811 1.00 96.12 207 VAL A CA 1
ATOM 1544 C C . VAL A 1 207 ? 0.296 -3.688 17.992 1.00 96.12 207 VAL A C 1
ATOM 1546 O O . VAL A 1 207 ? 0.936 -3.708 19.043 1.00 96.12 207 VAL A O 1
ATOM 1549 N N . ALA A 1 208 ? -0.798 -2.949 17.822 1.00 95.12 208 ALA A N 1
ATOM 1550 C CA . ALA A 1 208 ? -1.392 -2.167 18.888 1.00 95.12 208 ALA A CA 1
ATOM 1551 C C . ALA A 1 208 ? -1.924 -3.086 19.988 1.00 95.12 208 ALA A C 1
ATOM 1553 O O . ALA A 1 208 ? -2.719 -3.998 19.740 1.00 95.12 208 ALA A O 1
ATOM 1554 N N . THR A 1 209 ? -1.521 -2.801 21.219 1.00 89.56 209 THR A N 1
ATOM 1555 C CA . THR A 1 209 ? -2.068 -3.428 22.416 1.00 89.56 209 THR A CA 1
ATOM 1556 C C . THR A 1 209 ? -2.983 -2.430 23.109 1.00 89.56 209 THR A C 1
ATOM 1558 O O . THR A 1 209 ? -2.622 -1.282 23.353 1.00 89.56 209 THR A O 1
ATOM 1561 N N . GLY A 1 210 ? -4.208 -2.849 23.400 1.00 75.69 210 GLY A N 1
ATOM 1562 C CA . GLY A 1 210 ? -5.165 -1.988 24.076 1.00 75.69 210 GLY A CA 1
ATOM 1563 C C . GLY A 1 210 ? -6.536 -2.640 24.179 1.00 75.69 210 GLY A C 1
ATOM 1564 O O . GLY A 1 210 ? -6.825 -3.594 23.451 1.00 75.69 210 GLY A O 1
ATOM 1565 N N . PRO A 1 211 ? -7.377 -2.178 25.111 1.00 76.88 211 PRO A N 1
ATOM 1566 C CA . PRO A 1 211 ? -8.773 -2.566 25.138 1.00 76.88 211 PRO A CA 1
ATOM 1567 C C . PRO A 1 211 ? -9.553 -1.862 24.018 1.00 76.88 211 PRO A C 1
ATOM 1569 O O . PRO A 1 211 ? -9.154 -0.814 23.510 1.00 76.88 211 PRO A O 1
ATOM 1572 N N . GLY A 1 212 ? -10.727 -2.401 23.699 1.00 84.94 212 GLY A N 1
ATOM 1573 C CA . GLY A 1 212 ? -11.725 -1.701 22.896 1.00 84.94 212 GLY A CA 1
ATOM 1574 C C . GLY A 1 212 ? -11.680 -2.031 21.409 1.00 84.94 212 GLY A C 1
ATOM 1575 O O . GLY A 1 212 ? -11.583 -3.192 21.014 1.00 84.94 212 GLY A O 1
ATOM 1576 N N . HIS A 1 213 ? -11.897 -1.011 20.583 1.00 93.00 213 HIS A N 1
ATOM 1577 C CA . HIS A 1 213 ? -12.003 -1.161 19.138 1.00 93.00 213 HIS A CA 1
ATOM 1578 C C . HIS A 1 213 ? -10.618 -1.142 18.495 1.00 93.00 213 HIS A C 1
ATOM 1580 O O . HIS A 1 213 ? -9.719 -0.447 18.963 1.00 93.00 213 HIS A O 1
ATOM 1586 N N . ALA A 1 214 ? -10.466 -1.858 17.380 1.00 94.31 214 ALA A N 1
ATOM 1587 C CA . ALA A 1 214 ? -9.195 -1.927 16.670 1.00 94.31 214 ALA A CA 1
ATOM 1588 C C . ALA A 1 214 ? -8.684 -0.527 16.286 1.00 94.31 214 ALA A C 1
ATOM 1590 O O . ALA A 1 214 ? -7.504 -0.235 16.446 1.00 94.31 214 ALA A O 1
ATOM 1591 N N . GLU A 1 215 ? -9.584 0.349 15.835 1.00 95.50 215 GLU A N 1
ATOM 1592 C CA . GLU A 1 215 ? -9.286 1.725 15.442 1.00 95.50 215 GLU A CA 1
ATOM 1593 C C . GLU A 1 215 ? -8.763 2.564 16.615 1.00 95.50 215 GLU A C 1
ATOM 1595 O O . GLU A 1 215 ? -7.776 3.281 16.464 1.00 95.50 215 GLU A O 1
ATOM 1600 N N . THR A 1 216 ? -9.389 2.457 17.792 1.00 94.31 216 THR A N 1
ATOM 1601 C CA . THR A 1 216 ? -8.969 3.214 18.981 1.00 94.31 216 THR A CA 1
ATOM 1602 C C . THR A 1 216 ? -7.663 2.681 19.545 1.00 94.31 216 THR A C 1
ATOM 1604 O O . THR A 1 216 ? -6.787 3.472 19.867 1.00 94.31 216 THR A O 1
ATOM 1607 N N . SER A 1 217 ? -7.470 1.357 19.575 1.00 95.19 217 SER A N 1
ATOM 1608 C CA . SER A 1 217 ? -6.197 0.779 20.018 1.00 95.19 217 SER A CA 1
ATOM 1609 C C . SER A 1 217 ? -5.034 1.224 19.125 1.00 95.19 217 SER A C 1
ATOM 1611 O O . SER A 1 217 ? -3.949 1.501 19.628 1.00 95.19 217 SER A O 1
ATOM 1613 N N . ILE A 1 218 ? -5.257 1.346 17.811 1.00 96.69 218 ILE A N 1
ATOM 1614 C CA . ILE A 1 218 ? -4.266 1.899 16.877 1.00 96.69 218 ILE A CA 1
ATOM 1615 C C . ILE A 1 218 ? -3.942 3.357 17.212 1.00 96.69 218 ILE A C 1
ATOM 1617 O O . ILE A 1 218 ? -2.766 3.703 17.297 1.00 96.69 218 ILE A O 1
ATOM 1621 N N . LEU A 1 219 ? -4.959 4.203 17.407 1.00 95.88 219 LEU A N 1
ATOM 1622 C CA . LEU A 1 219 ? -4.767 5.616 17.754 1.00 95.88 219 LEU A CA 1
ATOM 1623 C C . LEU A 1 219 ? -3.991 5.783 19.061 1.00 95.88 219 LEU A C 1
ATOM 1625 O O . LEU A 1 219 ? -3.031 6.553 19.114 1.00 95.88 219 LEU A O 1
ATOM 1629 N N . ASP A 1 220 ? -4.373 5.032 20.091 1.00 95.00 220 ASP A N 1
ATOM 1630 C CA . ASP A 1 220 ? -3.724 5.072 21.398 1.00 95.00 220 ASP A CA 1
ATOM 1631 C C . ASP A 1 220 ? -2.267 4.616 21.303 1.00 95.00 220 ASP A C 1
ATOM 1633 O O . ASP A 1 220 ? -1.377 5.268 21.853 1.00 95.00 220 ASP A O 1
ATOM 1637 N N . TYR A 1 221 ? -2.001 3.548 20.542 1.00 96.06 221 TYR A N 1
ATOM 1638 C CA . TYR A 1 221 ? -0.643 3.080 20.282 1.00 96.06 221 TYR A CA 1
ATOM 1639 C C . TYR A 1 221 ? 0.190 4.138 19.557 1.00 96.06 221 TYR A C 1
ATOM 1641 O O . TYR A 1 221 ? 1.315 4.426 19.967 1.00 96.06 221 TYR A O 1
ATOM 1649 N N . MET A 1 222 ? -0.352 4.735 18.494 1.00 96.38 222 MET A N 1
ATOM 1650 C CA . MET A 1 222 ? 0.339 5.774 17.733 1.00 96.38 222 MET A CA 1
ATOM 1651 C C . MET A 1 222 ? 0.682 6.966 18.627 1.00 96.38 222 MET A C 1
ATOM 1653 O O . MET A 1 222 ? 1.837 7.388 18.676 1.00 96.38 222 MET A O 1
ATOM 1657 N N . LYS A 1 223 ? -0.284 7.436 19.420 1.00 95.00 223 LYS A N 1
ATOM 1658 C CA . LYS A 1 223 ? -0.088 8.524 20.380 1.00 95.00 223 LYS A CA 1
ATOM 1659 C C . LYS A 1 223 ? 0.988 8.191 21.415 1.00 95.00 223 LYS A C 1
ATOM 1661 O O . LYS A 1 223 ? 1.857 9.020 21.672 1.00 95.00 223 LYS A O 1
ATOM 1666 N N . ALA A 1 224 ? 0.952 6.989 21.990 1.00 95.06 224 ALA A N 1
ATOM 1667 C CA . ALA A 1 224 ? 1.916 6.549 22.997 1.00 95.06 224 ALA A CA 1
ATOM 1668 C C . ALA A 1 224 ? 3.351 6.449 22.453 1.00 95.06 224 ALA A C 1
ATOM 1670 O O . ALA A 1 224 ? 4.303 6.632 23.208 1.00 95.06 224 ALA A O 1
ATOM 1671 N N . ASN A 1 225 ? 3.505 6.201 21.151 1.00 95.06 225 ASN A N 1
ATOM 1672 C CA . ASN A 1 225 ? 4.800 6.027 20.493 1.00 95.06 225 ASN A CA 1
ATOM 1673 C C . ASN A 1 225 ? 5.240 7.249 19.667 1.00 95.06 225 ASN A C 1
ATOM 1675 O O . ASN A 1 225 ? 6.184 7.155 18.886 1.00 95.06 225 ASN A O 1
ATOM 1679 N N . GLY A 1 226 ? 4.578 8.403 19.822 1.00 94.88 226 GLY A N 1
ATOM 1680 C CA . GLY A 1 226 ? 4.945 9.630 19.104 1.00 94.88 226 GLY A CA 1
ATOM 1681 C C . GLY A 1 226 ? 4.756 9.541 17.584 1.00 94.88 226 GLY A C 1
ATOM 1682 O O . GLY A 1 226 ? 5.467 10.203 16.830 1.00 94.88 226 GLY A O 1
ATOM 1683 N N . ILE A 1 227 ? 3.818 8.708 17.134 1.00 96.12 227 ILE A N 1
ATOM 1684 C CA . ILE A 1 227 ? 3.438 8.546 15.732 1.00 96.12 227 ILE A CA 1
ATOM 1685 C C . ILE A 1 227 ? 2.233 9.448 15.471 1.00 96.12 227 ILE A C 1
ATOM 1687 O O . ILE A 1 227 ? 1.197 9.319 16.120 1.00 96.12 227 ILE A O 1
ATOM 1691 N N . THR A 1 228 ? 2.351 10.343 14.496 1.00 93.00 228 THR A N 1
ATOM 1692 C CA . THR A 1 228 ? 1.244 11.179 14.024 1.00 93.00 228 THR A CA 1
ATOM 1693 C C . THR A 1 228 ? 0.349 10.348 13.100 1.00 93.00 228 THR A C 1
ATOM 1695 O O . THR A 1 228 ? 0.830 9.904 12.050 1.00 93.00 228 THR A O 1
ATOM 1698 N N . PRO A 1 229 ? -0.927 10.103 13.451 1.00 92.12 229 PRO A N 1
ATOM 1699 C CA . PRO A 1 229 ? -1.828 9.295 12.635 1.00 92.12 229 PRO A CA 1
ATOM 1700 C C . PRO A 1 229 ? -2.120 9.948 11.278 1.00 92.12 229 PRO A C 1
ATOM 1702 O O . PRO A 1 229 ? -2.342 11.151 11.195 1.00 92.12 229 PRO A O 1
ATOM 1705 N N . GLY A 1 230 ? -2.145 9.154 10.204 1.00 86.44 230 GLY A N 1
ATOM 1706 C CA . GLY A 1 230 ? -2.493 9.624 8.859 1.00 86.44 230 GLY A CA 1
ATOM 1707 C C . GLY A 1 230 ? -3.788 9.010 8.330 1.00 86.44 230 GLY A C 1
ATOM 1708 O O . GLY A 1 230 ? -4.700 9.717 7.899 1.00 86.44 230 GLY A O 1
ATOM 1709 N N . LYS A 1 231 ? -3.892 7.678 8.344 1.00 88.50 231 LYS A N 1
ATOM 1710 C CA . LYS A 1 231 ? -5.092 6.950 7.899 1.00 88.50 231 LYS A CA 1
ATOM 1711 C C . LYS A 1 231 ? -5.339 5.733 8.767 1.00 88.50 231 LYS A C 1
ATOM 1713 O O . LYS A 1 231 ? -4.392 5.022 9.081 1.00 88.50 231 LYS A O 1
ATOM 1718 N N . ILE A 1 232 ? -6.604 5.444 9.071 1.00 93.00 232 ILE A N 1
ATOM 1719 C CA . ILE A 1 232 ? -6.995 4.252 9.841 1.00 93.00 232 ILE A CA 1
ATOM 1720 C C . ILE A 1 232 ? -8.166 3.548 9.175 1.00 93.00 232 ILE A C 1
ATOM 1722 O O . ILE A 1 232 ? -9.214 4.142 8.940 1.00 93.00 232 ILE A O 1
ATOM 1726 N N . GLY A 1 233 ? -7.984 2.271 8.864 1.00 92.06 233 GLY A N 1
ATOM 1727 C CA . GLY A 1 233 ? -8.986 1.401 8.272 1.00 92.06 233 GLY A CA 1
ATOM 1728 C C . GLY A 1 233 ? -9.364 0.260 9.205 1.00 92.06 233 GLY A C 1
ATOM 1729 O O . GLY A 1 233 ? -8.575 -0.171 10.042 1.00 92.06 233 GLY A O 1
ATOM 1730 N N . ALA A 1 234 ? -10.574 -0.251 9.014 1.00 93.75 234 ALA A N 1
ATOM 1731 C CA . ALA A 1 234 ? -11.111 -1.406 9.715 1.00 93.75 234 ALA A CA 1
ATOM 1732 C C . ALA A 1 234 ? -11.718 -2.407 8.726 1.00 93.75 234 ALA A C 1
ATOM 1734 O O . ALA A 1 234 ? -12.267 -2.029 7.689 1.00 93.75 234 ALA A O 1
ATOM 1735 N N . GLY A 1 235 ? -11.646 -3.695 9.056 1.00 89.56 235 GLY A N 1
ATOM 1736 C CA . GLY A 1 235 ? -12.225 -4.775 8.255 1.00 89.56 235 GLY A CA 1
ATOM 1737 C C . GLY A 1 235 ? -13.754 -4.825 8.304 1.00 89.56 235 GLY A C 1
ATOM 1738 O O . GLY A 1 235 ? -14.384 -5.588 7.576 1.00 89.56 235 GLY A O 1
ATOM 1739 N N . ARG A 1 236 ? -14.363 -4.006 9.164 1.00 90.94 236 ARG A N 1
ATOM 1740 C CA . ARG A 1 236 ? -15.808 -3.810 9.306 1.00 90.94 236 ARG A CA 1
ATOM 1741 C C . ARG A 1 236 ? -16.106 -2.306 9.255 1.00 90.94 236 ARG A C 1
ATOM 1743 O O . ARG A 1 236 ? -15.196 -1.520 9.508 1.00 90.94 236 ARG A O 1
ATOM 1750 N N . PRO A 1 237 ? -17.346 -1.884 8.936 1.00 89.50 237 PRO A N 1
ATOM 1751 C CA . PRO A 1 237 ? -17.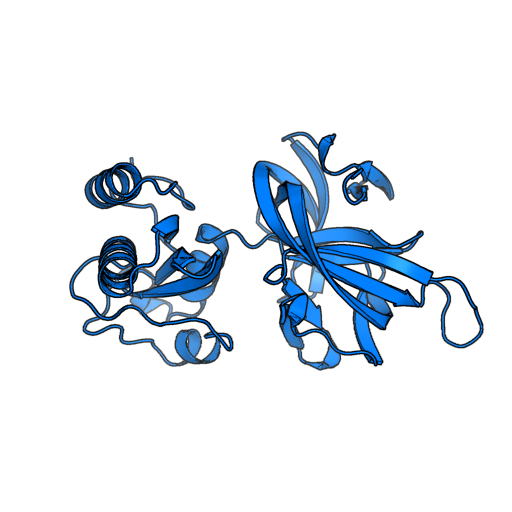686 -0.465 8.920 1.00 89.50 237 PRO A CA 1
ATOM 1752 C C . PRO A 1 237 ? -17.358 0.221 10.252 1.00 89.50 237 PRO A C 1
ATOM 1754 O O . PRO A 1 237 ? -17.785 -0.252 11.310 1.00 89.50 237 PRO A O 1
ATOM 1757 N N . ILE A 1 238 ? -16.620 1.329 10.176 1.00 92.00 238 ILE A N 1
ATOM 1758 C CA . ILE A 1 238 ? -16.107 2.076 11.331 1.00 92.00 238 ILE A CA 1
ATOM 1759 C C . ILE A 1 238 ? -17.291 2.670 12.094 1.00 92.00 238 ILE A C 1
ATOM 1761 O O . ILE A 1 238 ? -18.162 3.306 11.496 1.00 92.00 238 ILE A O 1
ATOM 1765 N N . CYS A 1 239 ? -17.361 2.461 13.411 1.00 93.25 239 CYS A N 1
ATOM 1766 C CA . CYS A 1 239 ? -18.465 3.007 14.202 1.00 93.25 239 CYS A CA 1
ATOM 1767 C C . CYS A 1 239 ? -18.359 4.542 14.343 1.00 93.25 239 CYS A C 1
ATOM 1769 O O . CYS A 1 239 ? -17.257 5.084 14.255 1.00 93.25 239 CYS A O 1
ATOM 1771 N N . PRO A 1 240 ? -19.469 5.257 14.618 1.00 94.62 240 PRO A N 1
ATOM 1772 C CA . PRO A 1 240 ? -19.449 6.718 14.726 1.00 94.62 240 PRO A CA 1
ATOM 1773 C C . PRO A 1 240 ? -18.442 7.254 15.752 1.00 94.62 240 PRO A C 1
ATOM 1775 O O . PRO A 1 240 ? -17.739 8.216 15.468 1.00 94.62 240 PRO A O 1
ATOM 1778 N N . ALA A 1 241 ? -18.308 6.597 16.909 1.00 94.00 241 ALA A N 1
ATOM 1779 C CA . ALA A 1 241 ? -17.351 7.005 17.940 1.00 94.00 241 ALA A CA 1
ATOM 1780 C C . ALA A 1 241 ? -15.890 6.876 17.470 1.00 94.00 241 ALA A C 1
ATOM 1782 O O . ALA A 1 241 ? -15.086 7.774 17.699 1.00 94.00 241 ALA A O 1
ATOM 1783 N N . CYS A 1 242 ? -15.550 5.796 16.760 1.00 94.50 242 CYS A N 1
ATOM 1784 C CA . CYS A 1 242 ? -14.220 5.635 16.173 1.00 94.50 242 CYS A CA 1
ATOM 1785 C C . CYS A 1 242 ? -13.967 6.643 15.051 1.00 94.50 242 CYS A C 1
ATOM 1787 O O . CYS A 1 242 ? -12.851 7.127 14.925 1.00 94.50 242 CYS A O 1
ATOM 1789 N N . ALA A 1 243 ? -14.984 6.980 14.255 1.00 92.31 243 ALA A N 1
ATOM 1790 C CA . ALA A 1 243 ? -14.851 7.980 13.200 1.00 92.31 243 ALA A CA 1
ATOM 1791 C C . ALA A 1 243 ? -14.500 9.364 13.769 1.00 92.31 243 ALA A C 1
ATOM 1793 O O . ALA A 1 243 ? -13.602 10.014 13.245 1.00 92.31 243 ALA A O 1
ATOM 1794 N N . VAL A 1 244 ? -15.154 9.765 14.867 1.00 94.25 244 VAL A N 1
ATOM 1795 C CA . VAL A 1 244 ? -14.827 11.002 15.594 1.00 94.25 244 VAL A CA 1
ATOM 1796 C C . VAL A 1 244 ? -13.401 10.949 16.137 1.00 94.25 244 VAL A C 1
ATOM 1798 O O . VAL A 1 244 ? -12.631 11.865 15.885 1.00 94.25 244 VAL A O 1
ATOM 1801 N N . ALA A 1 245 ? -13.007 9.854 16.794 1.00 94.69 245 ALA A N 1
ATOM 1802 C CA . ALA A 1 245 ? -11.652 9.721 17.335 1.00 94.69 245 ALA A CA 1
ATOM 1803 C C . ALA A 1 245 ? -10.560 9.787 16.247 1.00 94.69 245 ALA A C 1
ATOM 1805 O O . ALA A 1 245 ? -9.492 10.351 16.471 1.00 94.69 245 ALA A O 1
ATOM 1806 N N . ILE A 1 246 ? -10.821 9.217 15.065 1.00 92.88 246 ILE A N 1
ATOM 1807 C CA . ILE A 1 246 ? -9.913 9.286 13.911 1.00 92.88 246 ILE A CA 1
ATOM 1808 C C . ILE A 1 246 ? -9.768 10.735 13.426 1.00 92.88 246 ILE A C 1
ATOM 1810 O O . ILE A 1 246 ? -8.644 11.179 13.197 1.00 92.88 246 ILE A O 1
ATOM 1814 N N . ASP A 1 247 ? -10.882 11.459 13.300 1.00 89.62 247 ASP A N 1
ATOM 1815 C CA . ASP A 1 247 ? -10.906 12.855 12.847 1.00 89.62 247 ASP A CA 1
ATOM 1816 C C . ASP A 1 247 ? -10.217 13.798 13.849 1.00 89.62 247 ASP A C 1
ATOM 1818 O O . ASP A 1 247 ? -9.348 14.581 13.470 1.00 89.62 247 ASP A O 1
ATOM 1822 N N . GLU A 1 248 ? -10.503 13.650 15.146 1.00 92.69 248 GLU A N 1
ATOM 1823 C CA . GLU A 1 248 ? -9.862 14.418 16.226 1.00 92.69 248 GLU A CA 1
ATOM 1824 C C . GLU A 1 248 ? -8.346 14.183 16.302 1.00 92.69 248 GLU A C 1
ATOM 1826 O O . GLU A 1 248 ? -7.591 15.071 16.699 1.00 92.69 248 GLU A O 1
ATOM 1831 N N . ALA A 1 249 ? -7.885 13.000 15.891 1.00 91.50 249 ALA A N 1
ATOM 1832 C CA . ALA A 1 249 ? -6.468 12.675 15.789 1.00 91.50 249 ALA A CA 1
ATOM 1833 C C . ALA A 1 249 ? -5.803 13.198 14.500 1.00 91.50 249 ALA A C 1
ATOM 1835 O O . ALA A 1 249 ? -4.612 12.961 14.294 1.00 91.50 249 ALA A O 1
ATOM 1836 N N . GLY A 1 250 ? -6.548 13.885 13.626 1.00 84.00 250 GLY A N 1
ATOM 1837 C CA . GLY A 1 250 ? -6.062 14.399 12.344 1.00 84.00 250 GLY A CA 1
ATOM 1838 C C . GLY A 1 250 ? -5.868 13.327 11.267 1.00 84.00 250 GLY A C 1
ATOM 1839 O O . GLY A 1 250 ? -5.251 13.602 10.236 1.00 84.00 250 GLY A O 1
ATOM 1840 N N . ALA A 1 251 ? -6.384 12.114 11.483 1.00 87.56 251 ALA A N 1
ATOM 1841 C CA . ALA A 1 251 ? -6.337 11.027 10.515 1.00 87.56 251 ALA A CA 1
ATOM 1842 C C . ALA A 1 251 ? -7.616 10.954 9.677 1.00 87.56 251 ALA A C 1
ATOM 1844 O O . ALA A 1 251 ? -8.665 11.492 10.016 1.00 87.56 251 ALA A O 1
ATOM 1845 N N . VAL A 1 252 ? -7.540 10.228 8.560 1.00 83.50 252 VAL A N 1
ATOM 1846 C CA . VAL A 1 252 ? -8.688 10.008 7.674 1.00 83.50 252 VAL A CA 1
ATOM 1847 C C . VAL A 1 252 ? -9.175 8.556 7.762 1.00 83.50 252 VAL A C 1
ATOM 1849 O O . VAL A 1 252 ? -8.356 7.630 7.678 1.00 83.50 252 VAL A O 1
ATOM 1852 N N . PRO A 1 253 ? -10.499 8.315 7.850 1.00 83.44 253 PRO A N 1
ATOM 1853 C CA . PRO A 1 253 ? -11.063 6.974 7.762 1.00 83.44 253 PRO A CA 1
ATOM 1854 C C . PRO A 1 253 ? -10.711 6.280 6.438 1.00 83.44 253 PRO A C 1
ATOM 1856 O O . PRO A 1 253 ? -10.971 6.767 5.336 1.00 83.44 253 PRO A O 1
ATOM 1859 N N . GLY A 1 254 ? -10.117 5.098 6.550 1.00 79.12 254 GLY A N 1
ATOM 1860 C CA . GLY A 1 254 ? -9.721 4.242 5.438 1.00 79.12 254 GLY A CA 1
ATOM 1861 C C . GLY A 1 254 ? -10.794 3.248 4.999 1.00 79.12 254 GLY A C 1
ATOM 1862 O O . GLY A 1 254 ? -10.664 2.695 3.910 1.00 79.12 254 GLY A O 1
ATOM 1863 N N . SER A 1 255 ? -11.847 3.066 5.801 1.00 81.44 255 SER A N 1
ATOM 1864 C CA . SER A 1 255 ? -12.975 2.157 5.550 1.00 81.44 255 SER A CA 1
ATOM 1865 C C . SER A 1 255 ? -14.323 2.892 5.609 1.00 81.44 255 SER A C 1
ATOM 1867 O O . SER A 1 255 ? -14.396 3.980 6.182 1.00 81.44 255 SER A O 1
ATOM 1869 N N . PRO A 1 256 ? -15.408 2.326 5.039 1.00 81.31 256 PRO A N 1
ATOM 1870 C CA . PRO A 1 256 ? -16.742 2.913 5.142 1.00 81.31 256 PRO A CA 1
ATOM 1871 C C . PRO A 1 256 ? -17.185 3.121 6.592 1.00 81.31 256 PRO A C 1
ATOM 1873 O O . PRO A 1 256 ? -16.896 2.298 7.461 1.00 81.31 256 PRO A O 1
ATOM 1876 N N . LEU A 1 257 ? -17.946 4.187 6.835 1.00 85.75 257 LEU A N 1
ATOM 1877 C CA . LEU A 1 257 ? -18.558 4.444 8.135 1.00 85.75 257 LEU A CA 1
ATOM 1878 C C . LEU A 1 257 ? -19.848 3.634 8.290 1.00 85.75 257 LEU A C 1
ATOM 1880 O O . LEU A 1 257 ? -20.605 3.441 7.332 1.00 85.75 257 LEU A O 1
ATOM 1884 N N . LYS A 1 258 ? -20.109 3.167 9.509 1.00 86.25 258 LYS A N 1
ATOM 1885 C CA . LYS A 1 258 ? -21.384 2.565 9.883 1.00 86.25 258 LYS A CA 1
ATOM 1886 C C . LYS A 1 258 ? -22.465 3.651 9.839 1.00 86.25 258 LYS A C 1
ATOM 1888 O O . LYS A 1 258 ? -22.292 4.705 10.445 1.00 86.25 258 LYS A O 1
ATOM 1893 N N . ARG A 1 259 ? -23.535 3.383 9.088 1.00 74.31 259 ARG A N 1
ATOM 1894 C CA . ARG A 1 259 ? -24.735 4.230 9.038 1.00 74.31 259 ARG A CA 1
ATOM 1895 C C . ARG A 1 259 ? -25.598 4.028 10.274 1.00 74.31 259 ARG A C 1
ATOM 1897 O O . ARG A 1 259 ? -25.567 2.899 10.820 1.00 74.31 259 ARG A O 1
#

Secondary structure (DSSP, 8-state):
-PPPEEEBTTS-EEEGGG--TT-EEEEE-TTT--EEEEEEEEEEEE-SEEEEEEEEEESS-TT---EEEEEEETT-EEEEGGGTEEEEGGG--TT-EEEBTTS-EEEEEEEEEEEEE--EEEEEESSS-EEEEEETTEEEEEE---HHHHHHHHHHTS-TTTTTT--EEEEEEE-TTS-EEEEEEESSGGGPPPHHHHTTPPTTEEE---SS-HHHHHHHHHHHTTPEEEEEEESSPBPHHHHHHHHHTT-EE-SPBP-

pLDDT: mean 85.83, std 8.09, range [53.34, 96.69]

Radius of gyration: 18.29 Å; chains: 1; bounding box: 44×34×50 Å